Protein AF-A0A3D3JU51-F1 (afdb_monomer)

pLDDT: mean 80.19, std 21.49, range [22.19, 98.62]

Mean predicted aligned error: 13.65 Å

Solvent-accessible surface area (backbone atoms only — not comparable to full-atom values): 18932 Å² total; per-residue (Å²): 142,84,86,83,85,82,82,79,80,80,77,78,75,76,79,83,73,65,84,61,93,45,52,54,35,27,38,76,50,39,88,74,39,54,56,43,39,69,31,62,41,72,70,72,49,48,28,40,38,36,83,33,41,45,39,85,27,66,83,31,18,20,38,38,26,82,41,80,74,20,30,39,35,34,62,66,54,79,79,75,67,47,60,26,24,23,40,36,35,35,36,25,31,70,47,48,53,16,19,47,38,22,28,56,58,56,91,39,36,40,28,28,39,34,29,34,28,83,81,33,27,29,46,37,37,36,35,22,34,59,88,67,80,49,72,38,56,35,58,44,74,87,40,94,42,59,79,35,69,42,39,39,36,44,31,26,65,65,50,39,42,36,37,26,51,68,38,34,86,62,38,60,31,63,46,90,70,74,56,61,100,88,50,55,50,44,48,84,56,100,46,41,41,26,33,23,24,40,58,52,63,89,44,80,38,24,18,22,32,37,41,32,46,46,38,31,27,49,41,46,69,50,67,66,56,45,31,47,56,48,70,71,54,51,56,36,55,42,69,93,57,46,82,60,78,69,55,91,87,70,61,75,67,66,81,63,72,64,69,53,104,52,84,84,82,66,55,57,58,94,51,36,54,51,30,34,38,29,31,28,80,83,52,50,71,67,41,53,50,53,45,51,49,54,30,50,52,44,20,73,74,50,68,18,67,39,52,77,40,39,55,90,70,56,74,92,76,51,72,43,71,36,69,83,22,67,69,38,51,75,71,71,46,80,61,88,80,64,76,78,91,72,92,125

Foldseek 3Di:
DDDDDDDDDPPDPDDDQDDPVFWQFKFFDAQPPAQWTATSHPNRQIKGWDPWHWDQAFQGTWTFWAWPITWIWGAFDPLVLFLKKKKKWKFAFAAAQWWFKFACDDQQDTCKTWGGHNVNQKIKIWHAFQVRPDTFIDMAGRHNRHRAIWMWMWIDALFKTFIDILLHTRIMTTLLDRDDPPTRRRDDDNTIMMGQWDRHNHGITGTGGTIGMIIMTSHGDFSVVSNVDSVVPDSNHHPVRNCPPPPPPPCPDDPPPPPPVPDDDDQDDPLEGQEAEEEEPPHDPVLVVVSVVVQVNCCSVRVYRHHYYYPVPDDPGHYHYGPDHVVCVVVVHDCPPVDDPDDD

Structure (mmCIF, N/CA/C/O backbone):
data_AF-A0A3D3JU51-F1
#
_entry.id   AF-A0A3D3JU51-F1
#
loop_
_atom_site.group_PDB
_atom_site.id
_atom_site.type_symbol
_atom_site.label_atom_id
_atom_site.label_alt_id
_atom_site.label_comp_id
_atom_site.label_asym_id
_atom_site.label_entity_id
_atom_site.label_seq_id
_atom_site.pdbx_PDB_ins_code
_atom_site.Cartn_x
_atom_site.Cartn_y
_atom_site.Cartn_z
_atom_site.occupancy
_atom_site.B_iso_or_equiv
_atom_site.auth_seq_id
_atom_site.auth_comp_id
_atom_site.auth_asym_id
_atom_site.auth_atom_id
_atom_site.pdbx_PDB_model_num
ATOM 1 N N . MET A 1 1 ? -42.837 -30.074 -23.097 1.00 38.53 1 MET A N 1
ATOM 2 C CA . MET A 1 1 ? -41.535 -29.965 -23.787 1.00 38.53 1 MET A CA 1
ATOM 3 C C . MET A 1 1 ? -41.576 -28.758 -24.704 1.00 38.53 1 MET A C 1
ATOM 5 O O . MET A 1 1 ? -42.309 -28.796 -25.678 1.00 38.53 1 MET A O 1
ATOM 9 N N . ALA A 1 2 ? -40.838 -27.708 -24.356 1.00 24.75 2 ALA A N 1
ATOM 10 C CA . ALA A 1 2 ? -40.279 -26.709 -25.267 1.00 24.75 2 ALA A CA 1
ATOM 11 C C . ALA A 1 2 ? -39.331 -25.855 -24.414 1.00 24.75 2 ALA A C 1
ATOM 13 O O . ALA A 1 2 ? -39.768 -25.095 -23.556 1.00 24.75 2 ALA A O 1
ATOM 14 N N . VAL A 1 3 ? -38.032 -26.100 -24.571 1.00 22.19 3 VAL A N 1
ATOM 15 C CA . VAL A 1 3 ? -36.945 -25.348 -23.942 1.00 22.19 3 VAL A CA 1
ATOM 16 C C . VAL A 1 3 ? -36.595 -24.214 -24.899 1.00 22.19 3 VAL A C 1
ATOM 18 O O . VAL A 1 3 ? -36.287 -24.486 -26.056 1.00 22.19 3 VAL A O 1
ATOM 21 N N . ALA A 1 4 ? -36.636 -22.966 -24.434 1.00 22.22 4 ALA A N 1
ATOM 22 C CA . ALA A 1 4 ? -36.100 -21.824 -25.167 1.00 22.22 4 ALA A CA 1
ATOM 23 C C . ALA A 1 4 ? -34.861 -21.312 -24.425 1.00 22.22 4 ALA A C 1
ATOM 25 O O . ALA A 1 4 ? -34.948 -20.758 -23.331 1.00 22.22 4 ALA A O 1
ATOM 26 N N . MET A 1 5 ? -33.702 -21.580 -25.022 1.00 22.66 5 MET A N 1
ATOM 27 C CA . MET A 1 5 ? -32.385 -21.143 -24.578 1.00 22.66 5 MET A CA 1
ATOM 28 C C . MET A 1 5 ? -32.152 -19.738 -25.150 1.00 22.66 5 MET A C 1
ATOM 30 O O . MET A 1 5 ? -32.052 -19.585 -26.365 1.00 22.66 5 MET A O 1
ATOM 34 N N . ILE A 1 6 ? -32.095 -18.710 -24.301 1.00 25.06 6 ILE A N 1
ATOM 35 C CA . ILE A 1 6 ? -31.679 -17.363 -24.714 1.00 25.06 6 ILE A CA 1
ATOM 36 C C . ILE A 1 6 ? -30.219 -17.208 -24.301 1.00 25.06 6 ILE A C 1
ATOM 38 O O . ILE A 1 6 ? -29.901 -17.056 -23.122 1.00 25.06 6 ILE A O 1
ATOM 42 N N . GLY A 1 7 ? -29.329 -17.327 -25.287 1.00 22.73 7 GLY A N 1
ATOM 43 C CA . GLY A 1 7 ? -27.905 -17.069 -25.132 1.00 22.73 7 GLY A CA 1
ATOM 44 C C . GLY A 1 7 ? -27.667 -15.579 -24.919 1.00 22.73 7 GLY A C 1
ATOM 45 O O . GLY A 1 7 ? -27.929 -14.770 -25.807 1.00 22.73 7 GLY A O 1
ATOM 46 N N . LEU A 1 8 ? -27.172 -15.220 -23.737 1.00 23.95 8 LEU A N 1
ATOM 47 C CA . LEU A 1 8 ? -26.685 -13.878 -23.458 1.00 23.95 8 LEU A CA 1
ATOM 48 C C . LEU A 1 8 ? -25.265 -13.769 -24.035 1.00 23.95 8 LEU A C 1
ATOM 50 O O . LEU A 1 8 ? -24.312 -14.280 -23.447 1.00 23.95 8 LEU A O 1
ATOM 54 N N . LEU A 1 9 ? -25.126 -13.136 -25.205 1.00 25.20 9 LEU A N 1
ATOM 55 C CA . LEU A 1 9 ? -23.830 -12.636 -25.662 1.00 25.20 9 LEU A CA 1
ATOM 56 C C . LEU A 1 9 ? -23.356 -11.589 -24.645 1.00 25.20 9 LEU A C 1
ATOM 58 O O . LEU A 1 9 ? -23.914 -10.496 -24.577 1.00 25.20 9 LEU A O 1
ATOM 62 N N . MET A 1 10 ? -22.330 -11.912 -23.858 1.00 26.59 10 MET A N 1
ATOM 63 C CA . MET A 1 10 ? -21.604 -10.902 -23.094 1.00 26.59 10 MET A CA 1
ATOM 64 C C . MET A 1 10 ? -20.702 -10.137 -24.060 1.00 26.59 10 MET A C 1
ATOM 66 O O . MET A 1 10 ? -19.614 -10.584 -24.415 1.00 26.59 10 MET A O 1
ATOM 70 N N . TYR A 1 11 ? -21.184 -8.985 -24.512 1.00 24.67 11 TYR A N 1
ATOM 71 C CA . TYR A 1 11 ? -20.320 -7.936 -25.027 1.00 24.67 11 TYR A CA 1
ATOM 72 C C . TYR A 1 11 ? -19.488 -7.444 -23.839 1.00 24.67 11 TYR A C 1
ATOM 74 O O . TYR A 1 11 ? -20.052 -6.921 -22.881 1.00 24.67 11 TYR A O 1
ATOM 82 N N . ALA A 1 12 ? -18.176 -7.684 -23.849 1.00 25.80 12 ALA A N 1
ATOM 83 C CA . ALA A 1 12 ? -17.276 -7.055 -22.893 1.00 25.80 12 ALA A CA 1
ATOM 84 C C . ALA A 1 12 ? -17.219 -5.561 -23.245 1.00 25.80 12 ALA A C 1
ATOM 86 O O . ALA A 1 12 ? -16.715 -5.232 -24.324 1.00 25.80 12 ALA A O 1
ATOM 87 N N . PRO A 1 13 ? -17.743 -4.644 -22.413 1.00 27.34 13 PRO A N 1
ATOM 88 C CA . PRO A 1 13 ? -17.420 -3.248 -22.614 1.00 27.34 13 PRO A CA 1
ATOM 89 C C . PRO A 1 13 ? -15.920 -3.085 -22.353 1.00 27.34 13 PRO A C 1
ATOM 91 O O . PRO A 1 13 ? -15.375 -3.634 -21.393 1.00 27.34 13 PRO A O 1
ATOM 94 N N . ALA A 1 14 ? -15.253 -2.346 -23.236 1.00 28.14 14 ALA A N 1
ATOM 95 C CA . ALA A 1 14 ? -13.945 -1.787 -22.942 1.00 28.14 14 ALA A CA 1
ATOM 96 C C . ALA A 1 14 ? -14.005 -1.080 -21.578 1.00 28.14 14 ALA A C 1
ATOM 98 O O . ALA A 1 14 ? -15.001 -0.418 -21.275 1.00 28.14 14 ALA A O 1
ATOM 99 N N . MET A 1 15 ? -12.960 -1.256 -20.761 1.00 31.05 15 MET A N 1
ATOM 100 C CA . MET A 1 15 ? -12.800 -0.538 -19.497 1.00 31.05 15 MET A CA 1
ATOM 101 C C . MET A 1 15 ? -13.076 0.955 -19.726 1.00 31.05 15 MET A C 1
ATOM 103 O O . MET A 1 15 ? -12.414 1.548 -20.583 1.00 31.05 15 MET A O 1
ATOM 107 N N . PRO A 1 16 ? -14.014 1.582 -18.999 1.00 30.33 16 PRO A N 1
ATOM 108 C CA . PRO A 1 16 ? -14.030 3.030 -18.945 1.00 30.33 16 PRO A CA 1
ATOM 109 C C . PRO A 1 16 ? -12.739 3.477 -18.250 1.00 30.33 16 PRO A C 1
ATOM 111 O O . PRO A 1 16 ? -12.493 3.147 -17.090 1.00 30.33 16 PRO A O 1
ATOM 114 N N . ALA A 1 17 ? -11.888 4.171 -19.002 1.00 35.59 17 ALA A N 1
ATOM 115 C CA . ALA A 1 17 ? -10.831 4.992 -18.441 1.00 35.59 17 ALA A CA 1
ATOM 116 C C . ALA A 1 17 ? -11.476 6.153 -17.665 1.00 35.59 17 ALA A C 1
ATOM 118 O O . ALA A 1 17 ? -12.396 6.773 -18.192 1.00 35.59 17 ALA A O 1
ATOM 119 N N . ALA A 1 18 ? -10.960 6.406 -16.457 1.00 43.72 18 ALA A N 1
ATOM 120 C CA . ALA A 1 18 ? -11.160 7.583 -15.605 1.00 43.72 18 ALA A CA 1
ATOM 121 C C . ALA A 1 18 ? -12.611 7.969 -15.234 1.00 43.72 18 ALA A C 1
ATOM 123 O O . ALA A 1 18 ? -13.342 8.523 -16.046 1.00 43.72 18 ALA A O 1
ATOM 124 N N . ASP A 1 19 ? -12.987 7.716 -13.972 1.00 42.09 19 ASP A N 1
ATOM 125 C CA . ASP A 1 19 ? -13.701 8.688 -13.114 1.00 42.09 19 ASP A CA 1
ATOM 126 C C . ASP A 1 19 ? -13.846 8.149 -11.672 1.00 42.09 19 ASP A C 1
ATOM 128 O O . ASP A 1 19 ? -14.915 8.180 -11.062 1.00 42.09 19 ASP A O 1
ATOM 132 N N . ASP A 1 20 ? -12.759 7.634 -11.087 1.00 59.22 20 ASP A N 1
ATOM 133 C CA . ASP A 1 20 ? -12.670 7.658 -9.626 1.00 59.22 20 ASP A CA 1
ATOM 134 C C . ASP A 1 20 ? -12.045 9.006 -9.269 1.00 59.22 20 ASP A C 1
ATOM 136 O O . ASP A 1 20 ? -10.840 9.193 -9.421 1.00 59.22 20 ASP A O 1
ATOM 140 N N . ALA A 1 21 ? -12.872 9.974 -8.861 1.00 62.94 21 ALA A N 1
ATOM 141 C CA . ALA A 1 21 ? -12.455 11.354 -8.579 1.00 62.94 21 ALA A CA 1
ATOM 142 C C . ALA A 1 21 ? -11.324 11.460 -7.530 1.00 62.94 21 ALA A C 1
ATOM 144 O O . ALA A 1 21 ? -10.761 12.536 -7.325 1.00 62.94 21 ALA A O 1
ATOM 145 N N . ASN A 1 22 ? -10.993 10.350 -6.864 1.00 84.31 22 ASN A N 1
ATOM 146 C CA . ASN A 1 22 ? -9.937 10.245 -5.873 1.00 84.31 22 ASN A CA 1
ATOM 147 C C . ASN A 1 22 ? -8.646 9.590 -6.390 1.00 84.31 22 ASN A C 1
ATOM 149 O O . ASN A 1 22 ? -7.650 9.614 -5.664 1.00 84.31 22 ASN A O 1
ATOM 153 N N . GLU A 1 23 ? -8.618 8.992 -7.584 1.00 92.00 23 GLU A N 1
ATOM 154 C CA . GLU A 1 23 ? -7.410 8.359 -8.126 1.00 92.00 23 GLU A CA 1
ATOM 155 C C . GLU A 1 23 ? -6.374 9.437 -8.482 1.00 92.00 23 GLU A C 1
ATOM 157 O O . GLU A 1 23 ? -6.642 10.354 -9.250 1.00 92.00 23 GLU A O 1
ATOM 162 N N . MET A 1 24 ? -5.191 9.351 -7.875 1.00 94.81 24 MET A N 1
ATOM 163 C CA . MET A 1 24 ? -4.076 10.283 -8.063 1.00 94.81 24 MET A CA 1
ATOM 164 C C . MET A 1 24 ? -3.158 9.846 -9.199 1.00 94.81 24 MET A C 1
ATOM 166 O O . MET A 1 24 ? -2.674 10.691 -9.941 1.00 94.81 24 MET A O 1
ATOM 170 N N . PHE A 1 25 ? -2.871 8.546 -9.288 1.00 96.44 25 PHE A N 1
ATOM 171 C CA . PHE A 1 25 ? -2.077 7.958 -10.361 1.00 96.44 25 PHE A CA 1
ATOM 172 C C . PHE A 1 25 ? -2.477 6.506 -10.586 1.00 96.44 25 PHE A C 1
ATOM 174 O O . PHE A 1 25 ? -2.833 5.792 -9.641 1.00 96.44 25 PHE A O 1
ATOM 181 N N . ARG A 1 26 ? -2.333 6.057 -11.832 1.00 96.94 26 ARG A N 1
ATOM 182 C CA . ARG A 1 26 ? -2.500 4.658 -12.224 1.00 96.94 26 ARG A CA 1
ATOM 183 C C . ARG A 1 26 ? -1.460 4.276 -13.266 1.00 96.94 26 ARG A C 1
ATOM 185 O O . ARG A 1 26 ? -1.372 4.911 -14.312 1.00 96.94 26 ARG A O 1
ATOM 192 N N . TYR A 1 27 ? -0.726 3.198 -13.007 1.00 97.75 27 TYR A N 1
ATOM 193 C CA . TYR A 1 27 ? 0.241 2.635 -13.945 1.00 97.75 27 TYR A CA 1
ATOM 194 C C . TYR A 1 27 ? -0.070 1.172 -14.235 1.00 97.75 27 TYR A C 1
ATOM 196 O O . TYR A 1 27 ? 0.120 0.299 -13.382 1.00 97.75 27 TYR A O 1
ATOM 204 N N . SER A 1 28 ? -0.485 0.910 -15.470 1.00 94.50 28 SER A N 1
ATOM 205 C CA . SER A 1 28 ? -0.581 -0.430 -16.044 1.00 94.50 28 SER A CA 1
ATOM 206 C C . SER A 1 28 ? 0.609 -0.667 -16.970 1.00 94.50 28 SER A C 1
ATOM 208 O O . SER A 1 28 ? 1.056 0.239 -17.671 1.00 94.50 28 SER A O 1
ATOM 210 N N . PHE A 1 29 ? 1.149 -1.885 -16.989 1.00 96.50 29 PHE A N 1
ATOM 211 C CA . PHE A 1 29 ? 2.361 -2.178 -17.757 1.00 96.50 29 PHE A CA 1
ATOM 212 C C . PHE A 1 29 ? 2.051 -2.903 -19.064 1.00 96.50 29 PHE A C 1
ATOM 214 O O . PHE A 1 29 ? 1.149 -3.738 -19.152 1.00 96.50 29 PHE A O 1
ATOM 221 N N . ASN A 1 30 ? 2.855 -2.613 -20.081 1.00 95.00 30 ASN A N 1
ATOM 222 C CA . ASN A 1 30 ? 2.859 -3.277 -21.375 1.00 95.00 30 ASN A CA 1
ATOM 223 C C . ASN A 1 30 ? 4.308 -3.476 -21.859 1.00 95.00 30 ASN A C 1
ATOM 225 O O . ASN A 1 30 ? 5.266 -3.110 -21.180 1.00 95.00 30 ASN A O 1
ATOM 229 N N . LYS A 1 31 ? 4.486 -4.067 -23.045 1.00 94.75 31 LYS A N 1
ATOM 230 C CA . LYS A 1 31 ? 5.816 -4.354 -23.614 1.00 94.75 31 LYS A CA 1
ATOM 231 C C . LYS A 1 31 ? 6.718 -3.115 -23.743 1.00 94.75 31 LYS A C 1
ATOM 233 O O . LYS A 1 31 ? 7.935 -3.258 -23.709 1.00 94.75 31 LYS A O 1
ATOM 238 N N . SER A 1 32 ? 6.132 -1.936 -23.925 1.00 93.00 32 SER A N 1
ATOM 239 C CA . SER A 1 32 ? 6.835 -0.669 -24.139 1.00 93.00 32 SER A CA 1
ATOM 240 C C . SER A 1 32 ? 7.006 0.149 -22.858 1.00 93.00 32 SER A C 1
ATOM 242 O O . SER A 1 32 ? 7.457 1.286 -22.939 1.00 93.00 32 SER A O 1
ATOM 244 N N . SER A 1 33 ? 6.648 -0.390 -21.688 1.00 92.50 33 SER A N 1
ATOM 245 C CA . SER A 1 33 ? 6.851 0.258 -20.387 1.00 92.50 33 SER A CA 1
ATOM 246 C C . SER A 1 33 ? 8.329 0.237 -19.987 1.00 92.50 33 SER A C 1
ATOM 248 O O . SER A 1 33 ? 8.725 -0.490 -19.081 1.00 92.50 33 SER A O 1
ATOM 250 N N . VAL A 1 34 ? 9.145 1.005 -20.702 1.00 91.56 34 VAL A N 1
ATOM 251 C CA . VAL A 1 34 ? 10.583 1.180 -20.483 1.00 91.56 34 VAL A CA 1
ATOM 252 C C . VAL A 1 34 ? 10.872 2.665 -20.301 1.00 91.56 34 VAL A C 1
ATOM 254 O O . VAL A 1 34 ? 10.339 3.480 -21.049 1.00 91.56 34 VAL A O 1
ATOM 257 N N . GLU A 1 35 ? 11.705 3.007 -19.313 1.00 93.69 35 GLU A N 1
ATOM 258 C CA . GLU A 1 35 ? 12.135 4.373 -18.942 1.00 93.69 35 GLU A CA 1
ATOM 259 C C . GLU A 1 35 ? 11.033 5.329 -18.463 1.00 93.69 35 GLU A C 1
ATOM 261 O O . GLU A 1 35 ? 11.226 6.045 -17.486 1.00 93.69 35 GLU A O 1
ATOM 266 N N . THR A 1 36 ? 9.869 5.339 -19.108 1.00 95.50 36 THR A N 1
ATOM 267 C CA . THR A 1 36 ? 8.711 6.158 -18.752 1.00 95.50 36 THR A CA 1
ATOM 268 C C . THR A 1 36 ? 7.430 5.336 -18.833 1.00 95.50 36 THR A C 1
ATOM 270 O O . THR A 1 36 ? 7.326 4.371 -19.596 1.00 95.50 36 THR A O 1
ATOM 273 N N . ILE A 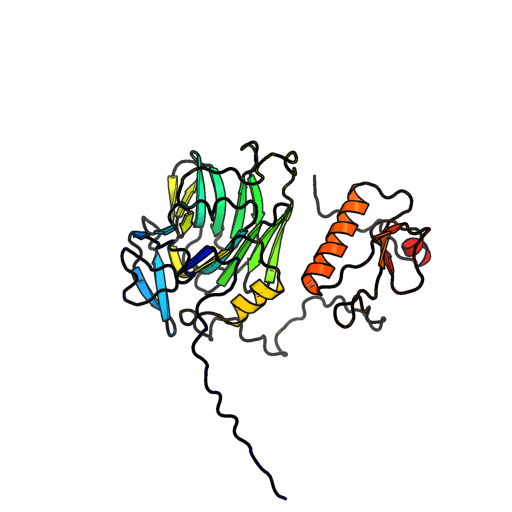1 37 ? 6.439 5.711 -18.029 1.00 96.38 37 ILE A N 1
ATOM 274 C CA . ILE A 1 37 ? 5.110 5.109 -18.047 1.00 96.38 37 ILE A CA 1
ATOM 275 C C . ILE A 1 37 ? 4.040 6.192 -17.963 1.00 96.38 37 ILE A C 1
ATOM 277 O O . ILE A 1 37 ? 4.135 7.118 -17.157 1.00 96.38 37 ILE A O 1
ATOM 281 N N . ALA A 1 38 ? 3.036 6.090 -18.830 1.00 95.75 38 ALA A N 1
ATOM 282 C CA . ALA A 1 38 ? 1.923 7.025 -18.841 1.00 95.75 38 ALA A CA 1
ATOM 283 C C . ALA A 1 38 ? 1.053 6.834 -17.594 1.00 95.75 38 ALA A C 1
ATOM 285 O O . ALA A 1 38 ? 0.772 5.702 -17.200 1.00 95.75 38 ALA A O 1
ATOM 286 N N . ASP A 1 39 ? 0.626 7.943 -17.000 1.00 95.75 39 ASP A N 1
ATOM 287 C CA . ASP A 1 39 ? -0.395 7.947 -15.959 1.00 95.75 39 ASP A CA 1
ATOM 288 C C . ASP A 1 39 ? -1.791 7.816 -16.580 1.00 95.75 39 ASP A C 1
ATOM 290 O O . ASP A 1 39 ? -2.269 8.708 -17.282 1.00 95.75 39 ASP A O 1
ATOM 294 N N . GLU A 1 40 ? -2.450 6.694 -16.307 1.00 95.12 40 GLU A N 1
ATOM 295 C CA . GLU A 1 40 ? -3.783 6.375 -16.822 1.00 95.12 40 GLU A CA 1
ATOM 296 C C . GLU A 1 40 ? -4.914 7.021 -16.004 1.00 95.12 40 GLU A C 1
ATOM 298 O O . GLU A 1 40 ? -6.071 6.937 -16.412 1.00 95.12 40 GLU A O 1
ATOM 303 N N . SER A 1 41 ? -4.605 7.685 -14.881 1.00 91.44 41 SER A N 1
ATOM 304 C CA . SER A 1 41 ? -5.608 8.411 -14.083 1.00 91.44 41 SER A CA 1
ATOM 305 C C . SER A 1 41 ? -6.036 9.739 -14.720 1.00 91.44 41 SER A C 1
ATOM 307 O O . SER A 1 41 ? -7.080 10.283 -14.378 1.00 91.44 41 SER A O 1
ATOM 309 N N . GLY A 1 42 ? -5.233 10.271 -15.650 1.00 88.06 42 GLY A N 1
ATOM 310 C CA . GLY A 1 42 ? -5.474 11.567 -16.290 1.00 88.06 42 GLY A CA 1
ATOM 311 C C . GLY A 1 42 ? -4.917 12.778 -15.530 1.00 88.06 42 GLY A C 1
ATOM 312 O O . GLY A 1 42 ? -5.073 13.903 -16.003 1.00 88.06 42 GLY A O 1
ATOM 313 N N . ASN A 1 43 ? -4.216 12.580 -14.407 1.00 89.44 43 ASN A N 1
ATOM 314 C CA . ASN A 1 43 ? -3.629 13.666 -13.608 1.00 89.44 43 ASN A CA 1
ATOM 315 C C . ASN A 1 43 ? -2.236 14.114 -14.080 1.00 89.44 43 ASN A C 1
ATOM 317 O O . ASN A 1 43 ? -1.646 15.030 -13.505 1.00 89.44 43 ASN A O 1
ATOM 321 N N . GLY A 1 44 ? -1.702 13.486 -15.130 1.00 92.19 44 GLY A N 1
ATOM 322 C CA . GLY A 1 44 ? -0.427 13.865 -15.737 1.00 92.19 44 GLY A CA 1
ATOM 323 C C . GLY A 1 44 ? 0.798 13.479 -14.907 1.00 92.19 44 GLY A C 1
ATOM 324 O O . GLY A 1 44 ? 1.880 14.021 -15.133 1.00 92.19 44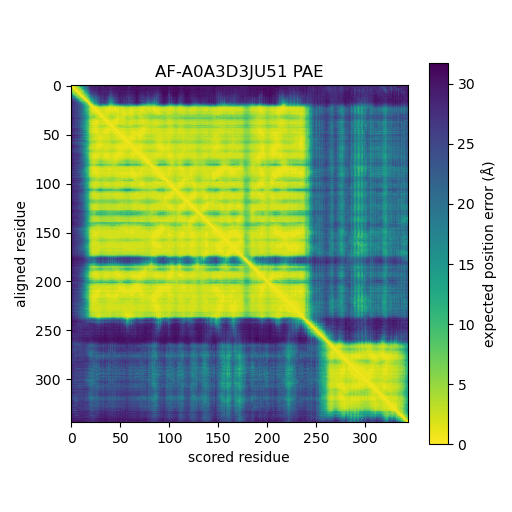 GLY A O 1
ATOM 325 N N . LEU A 1 45 ? 0.664 12.537 -13.969 1.00 95.31 45 LEU A N 1
ATOM 326 C CA . LEU A 1 45 ? 1.766 12.049 -13.139 1.00 95.31 45 LEU A CA 1
ATOM 327 C C . LEU A 1 45 ? 2.541 10.935 -13.840 1.00 95.31 45 LEU A C 1
ATOM 329 O O . LEU A 1 45 ? 2.688 9.850 -13.291 1.00 95.31 45 LEU A O 1
ATOM 333 N N . ASN A 1 46 ? 3.034 11.161 -15.058 1.00 97.19 46 ASN A N 1
ATOM 334 C CA . ASN A 1 46 ? 3.810 10.141 -15.773 1.00 97.19 46 ASN A CA 1
ATOM 335 C C . ASN A 1 46 ? 5.006 9.679 -14.926 1.00 97.19 46 ASN A C 1
ATOM 337 O O . ASN A 1 46 ? 5.755 10.502 -14.398 1.00 97.19 46 ASN A O 1
ATOM 341 N N . GLY A 1 47 ? 5.163 8.364 -14.785 1.00 97.69 47 GLY A N 1
ATOM 342 C CA . GLY A 1 47 ? 6.213 7.767 -13.969 1.00 97.69 47 GLY A CA 1
ATOM 343 C C . GLY A 1 47 ? 7.510 7.551 -14.747 1.00 97.69 47 GLY A C 1
ATOM 344 O O . GLY A 1 47 ? 7.489 7.407 -15.972 1.00 97.69 47 GLY A O 1
ATOM 345 N N . SER A 1 48 ? 8.626 7.462 -14.026 1.00 98.50 48 SER A N 1
ATOM 346 C CA . SER A 1 48 ? 9.951 7.137 -14.576 1.00 98.50 48 SER A CA 1
ATOM 347 C C . SER A 1 48 ? 10.405 5.765 -14.086 1.00 98.50 48 SER A C 1
ATOM 349 O O . SER A 1 48 ? 10.424 5.499 -12.887 1.00 98.50 48 SER A O 1
ATOM 351 N N . ILE A 1 49 ? 10.771 4.874 -15.001 1.00 98.62 49 ILE A N 1
ATOM 352 C CA . ILE A 1 49 ? 11.237 3.518 -14.702 1.00 98.62 49 ILE A CA 1
ATOM 353 C C . ILE A 1 49 ? 12.762 3.494 -14.778 1.00 98.62 49 ILE A C 1
ATOM 355 O O . ILE A 1 49 ? 13.351 3.867 -15.789 1.00 98.62 49 ILE A O 1
ATOM 359 N N . HIS A 1 50 ? 13.404 3.004 -13.725 1.00 98.38 50 HIS A N 1
ATOM 360 C CA . HIS A 1 50 ? 14.852 2.885 -13.633 1.00 98.38 50 HIS A CA 1
ATOM 361 C C . HIS A 1 50 ? 15.226 1.415 -13.488 1.00 98.38 50 HIS A C 1
ATOM 363 O O . HIS A 1 50 ? 14.835 0.791 -12.505 1.00 98.38 50 HIS A O 1
ATOM 369 N N . GLY A 1 51 ? 15.953 0.882 -14.474 1.00 97.06 51 GLY A N 1
ATOM 370 C CA . GLY A 1 51 ? 16.475 -0.490 -14.498 1.00 97.06 51 GLY A CA 1
ATOM 371 C C . GLY A 1 51 ? 15.417 -1.576 -14.747 1.00 97.06 51 GLY A C 1
ATOM 372 O O . GLY A 1 51 ? 15.589 -2.383 -15.667 1.00 97.06 51 GLY A O 1
ATOM 373 N N . ALA A 1 52 ? 14.278 -1.509 -14.048 1.00 97.69 52 ALA A N 1
ATOM 374 C CA . ALA A 1 52 ? 13.194 -2.482 -14.138 1.00 97.69 52 ALA A CA 1
ATOM 375 C C . ALA A 1 52 ? 12.684 -2.639 -15.578 1.00 97.69 52 ALA A C 1
ATOM 377 O O . ALA A 1 52 ? 12.505 -1.661 -16.308 1.00 97.69 52 ALA A O 1
ATOM 378 N N . GLN A 1 53 ? 12.411 -3.880 -15.980 1.00 97.44 53 GLN A N 1
ATOM 379 C CA . GLN A 1 53 ? 11.994 -4.205 -17.347 1.00 97.44 53 GLN A CA 1
ATOM 380 C C . GLN A 1 53 ? 10.597 -4.825 -17.382 1.00 97.44 53 GLN A C 1
ATOM 382 O O . GLN A 1 53 ? 10.264 -5.642 -16.515 1.00 97.44 53 GLN A O 1
ATOM 387 N N . PRO A 1 54 ? 9.773 -4.511 -18.396 1.00 97.75 54 PRO A N 1
ATOM 388 C CA . PRO A 1 54 ? 8.482 -5.150 -18.558 1.00 97.75 54 PRO A CA 1
ATOM 389 C C . PRO A 1 54 ? 8.664 -6.598 -19.014 1.00 97.75 54 PRO A C 1
ATOM 391 O O . PRO A 1 54 ? 9.281 -6.891 -20.039 1.00 97.75 54 PRO A O 1
ATOM 394 N N . VAL A 1 55 ? 8.060 -7.525 -18.279 1.00 97.62 55 VAL A N 1
ATOM 395 C CA . VAL A 1 55 ? 8.035 -8.951 -18.602 1.00 97.62 55 VAL A CA 1
ATOM 396 C C . VAL A 1 55 ? 6.604 -9.412 -18.813 1.00 97.62 55 VAL A C 1
ATOM 398 O O . VAL A 1 55 ? 5.684 -9.006 -18.099 1.00 97.62 55 VAL A O 1
ATOM 401 N N . LYS A 1 56 ? 6.404 -10.284 -19.804 1.00 96.31 56 LYS A N 1
ATOM 402 C CA . LYS A 1 56 ? 5.098 -10.905 -20.023 1.00 96.31 56 LYS A CA 1
ATOM 403 C C . LYS A 1 56 ? 4.762 -11.802 -18.827 1.00 96.31 56 LYS A C 1
ATOM 405 O O . LYS A 1 56 ? 5.571 -12.641 -18.436 1.00 96.31 56 LYS A O 1
ATOM 410 N N . SER A 1 57 ? 3.570 -11.640 -18.269 1.00 94.44 57 SER A N 1
ATOM 411 C CA . SER A 1 57 ? 3.068 -12.408 -17.128 1.00 94.44 57 SER A CA 1
ATOM 412 C C . SER A 1 57 ? 1.572 -12.611 -17.312 1.00 94.44 57 SER A C 1
ATOM 414 O O . SER A 1 57 ? 0.873 -11.646 -17.583 1.00 94.44 57 SER A O 1
ATOM 416 N N . GLY A 1 58 ? 1.067 -13.843 -17.203 1.00 91.69 58 GLY A N 1
ATOM 417 C CA . GLY A 1 58 ? -0.325 -14.125 -17.574 1.00 91.69 58 GLY A CA 1
ATOM 418 C C . GLY A 1 58 ? -0.643 -13.632 -18.990 1.00 91.69 58 GLY A C 1
ATOM 419 O O . GLY A 1 58 ? 0.129 -13.878 -19.923 1.00 91.69 58 GLY A O 1
ATOM 420 N N . ASP A 1 59 ? -1.736 -12.885 -19.112 1.00 93.25 59 ASP A N 1
ATOM 421 C CA . ASP A 1 59 ? -2.192 -12.271 -20.361 1.00 93.25 59 ASP A CA 1
ATOM 422 C C . ASP A 1 59 ? -1.747 -10.804 -20.504 1.00 93.25 59 ASP A C 1
ATOM 424 O O . ASP A 1 59 ? -2.058 -10.150 -21.497 1.00 93.25 59 ASP A O 1
ATOM 428 N N . GLY A 1 60 ? -0.989 -10.283 -19.532 1.00 94.56 60 GLY A N 1
ATOM 429 C CA . GLY A 1 60 ? -0.499 -8.906 -19.496 1.00 94.56 60 GLY A CA 1
ATOM 430 C C . GLY A 1 60 ? 1.011 -8.800 -19.278 1.00 94.56 60 GLY A C 1
ATOM 431 O O . GLY A 1 60 ? 1.789 -9.693 -19.629 1.00 94.56 60 GLY A O 1
ATOM 432 N N . TYR A 1 61 ? 1.427 -7.676 -18.693 1.00 96.81 61 TYR A N 1
ATOM 433 C CA . TYR A 1 61 ? 2.818 -7.399 -18.343 1.00 96.81 61 TYR A CA 1
ATOM 434 C C . TYR A 1 61 ? 2.944 -6.928 -16.894 1.00 96.81 61 TYR A C 1
ATOM 436 O O . TYR A 1 61 ? 2.055 -6.277 -16.347 1.00 96.81 61 TYR A O 1
ATOM 444 N N . ALA A 1 62 ? 4.076 -7.264 -16.289 1.00 98.06 62 ALA A N 1
ATOM 445 C CA . ALA A 1 62 ? 4.521 -6.778 -14.990 1.00 98.06 62 ALA A CA 1
ATOM 446 C C . ALA A 1 62 ? 5.914 -6.160 -15.148 1.00 98.06 62 ALA A C 1
ATOM 448 O O . ALA A 1 62 ? 6.638 -6.536 -16.070 1.00 98.06 62 ALA A O 1
ATOM 449 N N . LEU A 1 63 ? 6.316 -5.265 -14.251 1.00 98.50 63 LEU A N 1
ATOM 450 C CA . LEU A 1 63 ? 7.717 -4.861 -14.149 1.00 98.50 63 LEU A CA 1
ATOM 451 C C . LEU A 1 63 ? 8.481 -5.884 -13.308 1.00 98.50 63 LEU A C 1
ATOM 453 O O . LEU A 1 63 ? 8.017 -6.277 -12.235 1.00 98.50 63 LEU A O 1
ATOM 457 N N . ALA A 1 64 ? 9.631 -6.324 -13.812 1.00 98.56 64 ALA A N 1
ATOM 458 C CA . ALA A 1 64 ? 10.581 -7.159 -13.094 1.00 98.56 64 ALA A CA 1
ATOM 459 C C . ALA A 1 64 ? 11.649 -6.288 -12.432 1.00 98.56 64 ALA A C 1
ATOM 461 O O . ALA A 1 64 ? 12.218 -5.424 -13.093 1.00 98.56 64 ALA A O 1
ATOM 462 N N . PHE A 1 65 ? 11.896 -6.550 -11.149 1.00 98.62 65 PHE A N 1
ATOM 463 C CA . PHE A 1 65 ? 12.867 -5.850 -10.314 1.00 98.62 65 PHE A CA 1
ATOM 464 C C . PHE A 1 65 ? 13.921 -6.843 -9.820 1.00 98.62 65 PHE A C 1
ATOM 466 O O . PHE A 1 65 ? 13.574 -7.914 -9.301 1.00 98.62 65 PHE A O 1
ATOM 473 N N . ASP A 1 66 ? 15.190 -6.483 -9.959 1.00 97.69 66 ASP A N 1
ATOM 474 C CA . ASP A 1 66 ? 16.347 -7.326 -9.650 1.00 97.69 66 ASP A CA 1
ATOM 475 C C . ASP A 1 66 ? 16.781 -7.314 -8.171 1.00 97.69 66 ASP A C 1
ATOM 477 O O . ASP A 1 66 ? 17.394 -8.269 -7.692 1.00 97.69 66 ASP A O 1
ATOM 481 N N . GLY A 1 67 ? 16.396 -6.291 -7.408 1.00 96.69 67 GLY A N 1
ATOM 482 C CA . GLY A 1 67 ? 16.807 -6.105 -6.015 1.00 96.69 67 GLY A CA 1
ATOM 483 C C . GLY A 1 67 ? 18.103 -5.317 -5.809 1.00 96.69 67 GLY A C 1
ATOM 484 O O . GLY A 1 67 ? 18.587 -5.263 -4.673 1.00 96.69 67 GLY A O 1
ATOM 485 N N . GLU A 1 68 ? 18.651 -4.689 -6.848 1.00 95.88 68 GLU A N 1
ATOM 486 C CA . GLU A 1 68 ? 19.922 -3.961 -6.795 1.00 95.88 68 GLU A CA 1
ATOM 487 C C . GLU A 1 68 ? 19.773 -2.461 -7.034 1.00 95.88 68 GLU A C 1
ATOM 489 O O . GLU A 1 68 ? 20.289 -1.664 -6.243 1.00 95.88 68 GLU A O 1
ATOM 494 N N . ASN A 1 69 ? 19.102 -2.061 -8.113 1.00 96.62 69 ASN A N 1
ATOM 495 C CA . ASN A 1 69 ? 18.931 -0.649 -8.468 1.00 96.62 69 ASN A CA 1
ATOM 496 C C . ASN A 1 69 ? 17.607 -0.337 -9.185 1.00 96.62 69 ASN A C 1
ATOM 498 O O . ASN A 1 69 ? 17.400 0.813 -9.581 1.00 96.62 69 ASN A O 1
ATOM 502 N N . ASP A 1 70 ? 16.706 -1.315 -9.271 1.00 98.44 70 ASP A N 1
ATOM 503 C CA . ASP A 1 70 ? 15.435 -1.199 -9.974 1.00 98.44 70 ASP A CA 1
ATOM 504 C C . ASP A 1 70 ? 14.351 -0.477 -9.160 1.00 98.44 70 ASP A C 1
ATOM 506 O O . ASP A 1 70 ? 14.093 -0.809 -7.999 1.00 98.44 70 ASP A O 1
ATOM 510 N N . TYR A 1 71 ? 13.672 0.500 -9.768 1.00 98.56 71 TYR A N 1
ATOM 511 C CA . TYR A 1 71 ? 12.507 1.169 -9.177 1.00 98.56 71 TYR A CA 1
ATOM 512 C C . TYR A 1 71 ? 11.649 1.905 -10.217 1.00 98.56 71 TYR A C 1
ATOM 514 O O . TYR A 1 71 ? 12.115 2.283 -11.290 1.00 98.56 71 TYR A O 1
ATOM 522 N N . LEU A 1 72 ? 10.390 2.156 -9.862 1.00 98.62 72 LEU A N 1
ATOM 523 C CA . LEU A 1 72 ? 9.497 3.101 -10.533 1.00 98.62 72 LEU A CA 1
ATOM 524 C C . LEU A 1 72 ? 9.360 4.353 -9.658 1.00 98.62 72 LEU A C 1
ATOM 526 O O . LEU A 1 72 ? 9.133 4.268 -8.451 1.00 98.62 72 LEU A O 1
ATOM 530 N N . GLU A 1 73 ? 9.505 5.519 -10.266 1.00 98.38 73 GLU A N 1
ATOM 531 C CA . GLU A 1 73 ? 9.370 6.821 -9.631 1.00 98.38 73 GLU A CA 1
ATOM 532 C C . GLU A 1 73 ? 8.061 7.484 -10.057 1.00 98.38 73 GLU A C 1
ATOM 534 O O . GLU A 1 73 ? 7.805 7.664 -11.246 1.00 98.38 73 GLU A O 1
ATOM 539 N N . VAL A 1 74 ? 7.251 7.867 -9.074 1.00 98.00 74 VAL A N 1
ATOM 540 C CA . VAL A 1 74 ? 6.096 8.749 -9.256 1.00 98.00 74 VAL A CA 1
ATOM 541 C C . VAL A 1 74 ? 6.549 10.166 -8.915 1.00 98.00 74 VAL A C 1
ATOM 543 O O . VAL A 1 74 ? 7.022 10.382 -7.787 1.00 98.00 74 VAL A O 1
ATOM 546 N N . PRO A 1 75 ? 6.422 11.131 -9.841 1.00 96.81 75 PRO A N 1
ATOM 547 C CA . PRO A 1 75 ? 6.913 12.483 -9.622 1.00 96.81 75 PRO A CA 1
ATOM 548 C C . PRO A 1 75 ? 6.214 13.158 -8.438 1.00 96.81 75 PRO A C 1
ATOM 550 O O . PRO A 1 75 ? 5.068 12.857 -8.099 1.00 96.81 75 PRO A O 1
ATOM 553 N N . ASP A 1 76 ? 6.914 14.100 -7.802 1.00 94.44 76 ASP A N 1
ATOM 554 C CA . ASP A 1 76 ? 6.309 14.950 -6.779 1.00 94.44 76 ASP A CA 1
ATOM 555 C C . ASP A 1 76 ? 5.152 15.765 -7.370 1.00 94.44 76 ASP A C 1
ATOM 557 O O . ASP A 1 76 ? 5.267 16.323 -8.461 1.00 94.44 76 ASP A O 1
ATOM 561 N N . HIS A 1 77 ? 4.041 15.863 -6.639 1.00 90.62 77 HIS A N 1
ATOM 562 C CA . HIS A 1 77 ? 2.908 16.682 -7.049 1.00 90.62 77 HIS A CA 1
ATOM 563 C C . HIS A 1 77 ? 2.107 17.176 -5.837 1.00 90.62 77 HIS A C 1
ATOM 565 O O . HIS A 1 77 ? 1.964 16.434 -4.856 1.00 90.62 77 HIS A O 1
ATOM 571 N N . PRO A 1 78 ? 1.521 18.391 -5.885 1.00 87.00 78 PRO A N 1
ATOM 572 C CA . PRO A 1 78 ? 0.667 18.895 -4.814 1.00 87.00 78 PRO A CA 1
ATOM 573 C C . PRO A 1 78 ? -0.504 17.981 -4.448 1.00 87.00 78 PRO A C 1
ATOM 575 O O . PRO A 1 78 ? -0.818 17.845 -3.270 1.00 87.00 78 PRO A O 1
ATOM 578 N N . GLY A 1 79 ? -1.094 17.285 -5.423 1.00 83.81 79 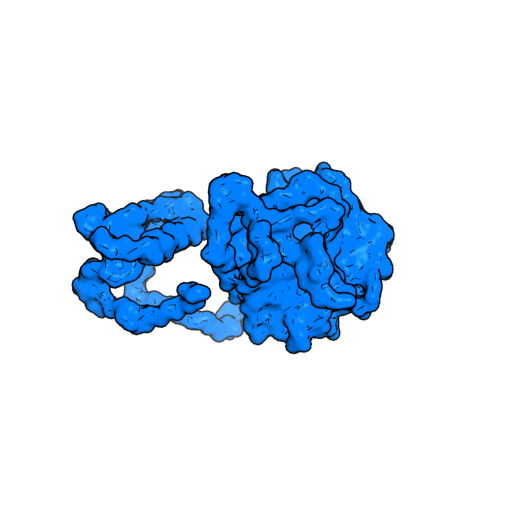GLY A N 1
ATOM 579 C CA . GLY A 1 79 ? -2.156 16.297 -5.185 1.00 83.81 79 GLY A CA 1
ATOM 580 C C . GLY A 1 79 ? -1.719 15.108 -4.315 1.00 83.81 79 GLY A C 1
ATOM 581 O O . GLY A 1 79 ? -2.543 14.518 -3.631 1.00 83.81 79 GLY A O 1
ATOM 582 N N . LEU A 1 80 ? -0.413 14.817 -4.241 1.00 87.31 80 LEU A N 1
ATOM 583 C CA . LEU A 1 80 ? 0.159 13.757 -3.399 1.00 87.31 80 LEU A CA 1
ATOM 584 C C . LEU A 1 80 ? 0.474 14.233 -1.969 1.00 87.31 80 LEU A C 1
ATOM 586 O O . LEU A 1 80 ? 1.126 13.514 -1.206 1.00 87.31 80 LEU A O 1
ATOM 590 N N . ARG A 1 81 ? 0.078 15.461 -1.601 1.00 86.81 81 ARG A N 1
ATOM 591 C CA . ARG A 1 81 ? 0.259 16.066 -0.264 1.00 86.81 81 ARG A CA 1
ATOM 592 C C . ARG A 1 81 ? -0.919 15.766 0.669 1.00 86.81 81 ARG A C 1
ATOM 594 O O . ARG A 1 81 ? -1.063 16.452 1.684 1.00 86.81 81 ARG A O 1
ATOM 601 N N . GLY A 1 82 ? -1.748 14.773 0.354 1.00 83.88 82 GLY A N 1
ATOM 602 C CA . GLY A 1 82 ? -2.884 14.362 1.177 1.00 83.88 82 GLY A CA 1
ATOM 603 C C . GLY A 1 82 ? -2.494 13.975 2.607 1.00 83.88 82 GLY A C 1
ATOM 604 O O . GLY A 1 82 ? -1.342 13.658 2.906 1.00 83.88 82 GLY A O 1
ATOM 605 N N . GLN A 1 83 ? -3.463 14.065 3.515 1.00 86.75 83 GLN A N 1
ATOM 606 C CA . GLN A 1 83 ? -3.376 13.531 4.887 1.00 86.75 83 GLN A CA 1
ATOM 607 C C . GLN A 1 83 ? -4.074 12.179 5.024 1.00 86.75 83 GLN A C 1
ATOM 609 O O . GLN A 1 83 ? -4.015 11.537 6.068 1.00 86.75 83 GLN A O 1
ATOM 614 N N . GLN A 1 84 ? -4.702 11.761 3.933 1.00 90.31 84 GLN A N 1
ATOM 615 C CA . GLN A 1 84 ? -5.282 10.457 3.725 1.00 90.31 84 GLN A CA 1
ATOM 616 C C . GLN A 1 84 ? -4.757 9.942 2.392 1.00 90.31 84 GLN A C 1
ATOM 618 O O . GLN A 1 84 ? -4.363 10.739 1.534 1.00 90.31 84 GLN A O 1
ATOM 623 N N . PHE A 1 85 ? -4.706 8.627 2.245 1.00 94.62 85 PHE A N 1
ATOM 624 C CA . PHE A 1 85 ? -4.336 8.000 0.989 1.00 94.62 85 PHE A CA 1
ATOM 625 C C . PHE A 1 85 ? -4.713 6.523 0.971 1.00 94.62 85 PHE A C 1
ATOM 627 O O . PHE A 1 85 ? -4.894 5.888 2.016 1.00 94.62 85 PHE A O 1
ATOM 634 N N . THR A 1 86 ? -4.695 5.969 -0.234 1.00 97.25 86 THR A N 1
ATOM 635 C CA . THR A 1 86 ? -4.568 4.535 -0.481 1.00 97.25 86 THR A CA 1
ATOM 636 C C . THR A 1 86 ? -3.479 4.305 -1.509 1.00 97.25 86 THR A C 1
ATOM 638 O O . THR A 1 86 ? -3.440 4.990 -2.525 1.00 97.25 86 THR A O 1
ATOM 641 N N . PHE A 1 87 ? -2.614 3.329 -1.268 1.00 98.31 87 PHE A N 1
ATOM 642 C CA . PHE A 1 87 ? -1.737 2.770 -2.288 1.00 98.31 87 PHE A CA 1
ATOM 643 C C . PHE A 1 87 ? -2.051 1.295 -2.446 1.00 98.31 87 PHE A C 1
ATOM 645 O O . PHE A 1 87 ? -2.063 0.571 -1.451 1.00 98.31 87 PHE A O 1
ATOM 652 N N . GLU A 1 88 ? -2.266 0.842 -3.673 1.00 97.94 88 GLU A N 1
ATOM 653 C CA . GLU A 1 88 ? -2.482 -0.571 -3.964 1.00 97.94 88 GLU A CA 1
ATOM 654 C C . GLU A 1 88 ? -1.641 -1.030 -5.150 1.00 97.94 88 GLU A C 1
ATOM 656 O O . GLU A 1 88 ? -1.310 -0.250 -6.049 1.00 97.94 88 GLU A O 1
ATOM 661 N N . LEU A 1 89 ? -1.248 -2.301 -5.100 1.00 98.44 89 LEU A N 1
ATOM 662 C CA . LEU A 1 89 ? -0.562 -2.971 -6.193 1.00 98.44 89 LEU A CA 1
ATOM 663 C C . LEU A 1 89 ? -0.700 -4.488 -6.119 1.00 98.44 89 LEU A C 1
ATOM 665 O O . LEU A 1 89 ? -0.934 -5.070 -5.054 1.00 98.44 89 LEU A O 1
ATOM 669 N N . TRP A 1 90 ? -0.465 -5.144 -7.251 1.00 98.12 90 TRP A N 1
ATOM 670 C CA . TRP A 1 90 ? -0.157 -6.567 -7.287 1.00 98.12 90 TRP A CA 1
ATOM 671 C C . TRP A 1 90 ? 1.352 -6.775 -7.209 1.00 98.12 90 TRP A C 1
ATOM 673 O O . TRP A 1 90 ? 2.126 -6.141 -7.924 1.00 98.12 90 TRP A O 1
ATOM 683 N N . MET A 1 91 ? 1.787 -7.720 -6.383 1.00 97.75 91 MET A N 1
ATOM 684 C CA . MET A 1 91 ? 3.198 -8.076 -6.232 1.00 97.75 91 MET A CA 1
ATOM 685 C C . MET A 1 91 ? 3.409 -9.58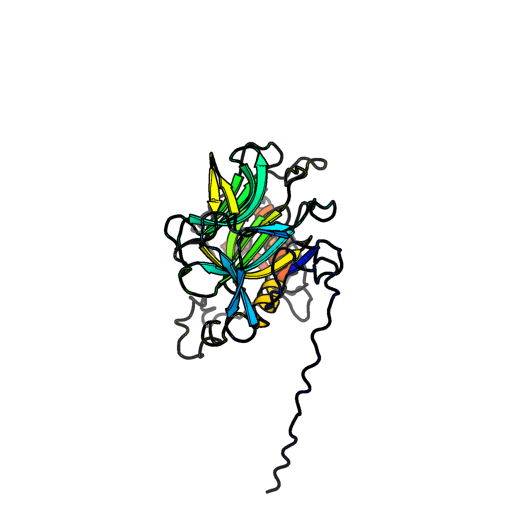3 -6.230 1.00 97.75 91 MET A C 1
ATOM 687 O O . MET A 1 91 ? 2.580 -10.342 -5.733 1.00 97.75 91 MET A O 1
ATOM 691 N N . LYS A 1 92 ? 4.563 -10.010 -6.733 1.00 97.38 92 LYS A N 1
ATOM 692 C CA . LYS A 1 92 ? 5.094 -11.365 -6.605 1.00 97.38 92 LYS A CA 1
ATOM 693 C C . LYS A 1 92 ? 6.560 -11.279 -6.171 1.00 97.38 92 LYS A C 1
ATOM 695 O O . LYS A 1 92 ? 7.440 -11.280 -7.035 1.00 97.38 92 LYS A O 1
ATOM 700 N N . PRO A 1 93 ? 6.837 -11.152 -4.863 1.00 97.12 93 PRO A N 1
ATOM 701 C CA . PRO A 1 93 ? 8.200 -11.072 -4.356 1.00 97.12 93 PRO A CA 1
ATOM 702 C C . PRO A 1 93 ? 8.890 -12.431 -4.485 1.00 97.12 93 PRO A C 1
ATOM 704 O O . PRO A 1 93 ? 8.279 -13.466 -4.225 1.00 97.12 93 PRO A O 1
ATOM 707 N N . THR A 1 94 ? 10.172 -12.434 -4.830 1.00 96.56 94 THR A N 1
ATOM 708 C CA . THR A 1 94 ? 11.021 -13.642 -4.831 1.00 96.56 94 THR A CA 1
ATOM 709 C C . THR A 1 94 ? 12.098 -13.584 -3.745 1.00 96.56 94 THR A C 1
ATOM 711 O O . THR A 1 94 ? 12.860 -14.530 -3.571 1.00 96.56 94 THR A O 1
ATOM 714 N N . ALA A 1 95 ? 12.156 -12.482 -2.987 1.00 95.00 95 ALA A N 1
ATOM 715 C CA . ALA A 1 95 ? 13.035 -12.316 -1.837 1.00 95.00 95 ALA A CA 1
ATOM 716 C C . ALA A 1 95 ? 12.341 -11.590 -0.674 1.00 95.00 95 ALA A C 1
ATOM 718 O O . ALA A 1 95 ? 11.460 -10.744 -0.858 1.00 95.00 95 ALA A O 1
ATOM 719 N N . ALA A 1 96 ? 12.791 -11.900 0.541 1.00 93.94 96 ALA A N 1
ATOM 720 C CA . ALA A 1 96 ? 12.475 -11.146 1.751 1.00 93.94 96 ALA A CA 1
ATOM 721 C C . ALA A 1 96 ? 13.216 -9.793 1.777 1.00 93.94 96 ALA A C 1
ATOM 723 O O . ALA A 1 96 ? 14.122 -9.565 0.979 1.00 93.94 96 ALA A O 1
ATOM 724 N N . LYS A 1 97 ? 12.897 -8.914 2.741 1.00 92.31 97 LYS A N 1
ATOM 725 C CA . LYS A 1 97 ? 13.522 -7.575 2.883 1.00 92.31 97 LYS A CA 1
ATOM 726 C C . LYS A 1 97 ? 13.351 -6.690 1.635 1.00 92.31 97 LYS A C 1
ATOM 728 O O . LYS A 1 97 ? 14.223 -5.875 1.336 1.00 92.31 97 LYS A O 1
ATOM 733 N N . SER A 1 98 ? 12.227 -6.853 0.944 1.00 92.75 98 SER A N 1
ATOM 734 C CA . SER A 1 98 ? 11.913 -6.200 -0.330 1.00 92.75 98 SER A CA 1
ATOM 735 C C . SER A 1 98 ? 11.020 -4.978 -0.111 1.00 92.75 98 SER A C 1
ATOM 737 O O . SER A 1 98 ? 9.946 -5.098 0.476 1.00 92.75 98 SER A O 1
ATOM 739 N N . HIS A 1 99 ? 11.436 -3.797 -0.569 1.00 94.56 99 HIS A N 1
ATOM 740 C CA . HIS A 1 99 ? 10.725 -2.536 -0.305 1.00 94.56 99 HIS A CA 1
ATOM 741 C C . HIS A 1 99 ? 9.762 -2.172 -1.432 1.00 94.56 99 HIS A C 1
ATOM 743 O O . HIS A 1 99 ? 10.174 -2.077 -2.578 1.00 94.56 99 HIS A O 1
ATOM 749 N N . LEU A 1 100 ? 8.485 -1.957 -1.110 1.00 96.50 100 LEU A N 1
ATOM 750 C CA . LEU A 1 100 ? 7.412 -1.890 -2.106 1.00 96.50 100 LEU A CA 1
ATOM 751 C C . LEU A 1 100 ? 7.063 -0.468 -2.502 1.00 96.50 100 LEU A C 1
ATOM 753 O O . LEU A 1 100 ? 7.097 -0.147 -3.679 1.00 96.50 100 LEU A O 1
ATOM 757 N N . ILE A 1 101 ? 6.722 0.373 -1.532 1.00 97.44 101 ILE A N 1
ATOM 758 C CA . ILE A 1 101 ? 6.390 1.773 -1.778 1.00 97.44 101 ILE A CA 1
ATOM 759 C C . ILE A 1 101 ? 6.896 2.620 -0.623 1.00 97.44 101 ILE A C 1
ATOM 761 O O . ILE A 1 101 ? 6.789 2.221 0.539 1.00 97.44 101 ILE A O 1
ATOM 765 N N . ALA A 1 102 ? 7.473 3.777 -0.921 1.00 96.44 102 ALA A N 1
ATOM 766 C CA . ALA A 1 102 ? 7.890 4.722 0.098 1.00 96.44 102 ALA A CA 1
ATOM 767 C C . ALA A 1 102 ? 7.983 6.142 -0.443 1.00 96.44 102 ALA A C 1
ATOM 769 O O . ALA A 1 102 ? 8.429 6.372 -1.567 1.00 96.44 102 ALA A O 1
ATOM 770 N N . ARG A 1 103 ? 7.689 7.108 0.423 1.00 95.38 103 ARG A N 1
ATOM 771 C CA . ARG A 1 103 ? 8.129 8.487 0.231 1.00 95.38 103 ARG A CA 1
ATOM 772 C C . ARG A 1 103 ? 9.154 8.832 1.289 1.00 95.38 103 ARG A C 1
ATOM 774 O O . ARG A 1 103 ? 8.839 8.894 2.476 1.00 95.38 103 ARG A O 1
ATOM 781 N N . LYS A 1 104 ? 10.387 9.073 0.859 1.00 92.88 104 LYS A N 1
ATOM 782 C CA . LYS A 1 104 ? 11.473 9.452 1.761 1.00 92.88 104 LYS A CA 1
ATOM 783 C C . LYS A 1 104 ? 11.168 10.806 2.405 1.00 92.88 104 LYS A C 1
ATOM 785 O O . LYS A 1 104 ? 10.879 11.764 1.696 1.00 92.88 104 LYS A O 1
ATOM 790 N N . PHE A 1 105 ? 11.326 10.895 3.723 1.00 90.56 105 PHE A N 1
ATOM 791 C CA . PHE A 1 105 ? 11.250 12.155 4.460 1.00 90.56 105 PHE A CA 1
ATOM 792 C C . PHE A 1 105 ? 12.656 12.710 4.716 1.00 90.56 105 PHE A C 1
ATOM 794 O O . PHE A 1 105 ? 13.035 13.764 4.212 1.00 90.56 105 PHE A O 1
ATOM 801 N N . SER A 1 106 ? 13.488 11.945 5.417 1.00 87.81 106 SER A N 1
ATOM 802 C CA . SER A 1 106 ? 14.864 12.311 5.761 1.00 87.81 106 SER A CA 1
ATOM 803 C C . SER A 1 106 ? 15.784 11.091 5.659 1.00 87.81 106 SER A C 1
ATOM 805 O O . SER A 1 106 ? 15.401 10.054 5.113 1.00 87.81 106 SER A O 1
ATOM 807 N N . ALA A 1 107 ? 17.042 11.210 6.090 1.00 82.50 107 ALA A N 1
ATOM 808 C CA . ALA A 1 107 ? 17.925 10.051 6.158 1.00 82.50 107 ALA A CA 1
ATOM 809 C C . ALA A 1 107 ? 17.347 9.022 7.144 1.00 82.50 107 ALA A C 1
ATOM 811 O O . ALA A 1 107 ? 17.128 9.319 8.315 1.00 82.50 107 ALA A O 1
ATOM 812 N N . GLY A 1 108 ? 17.067 7.823 6.639 1.00 81.12 108 GLY A N 1
ATOM 813 C CA . GLY A 1 108 ? 16.563 6.699 7.422 1.00 81.12 108 GLY A CA 1
ATOM 814 C C . GLY A 1 108 ? 15.089 6.761 7.826 1.00 81.12 108 GLY A C 1
ATOM 815 O O . GLY A 1 108 ? 14.643 5.821 8.475 1.00 81.12 108 GLY A O 1
ATOM 816 N N . ARG A 1 109 ? 14.334 7.800 7.434 1.00 87.31 109 ARG A N 1
ATOM 817 C CA . ARG A 1 109 ? 12.892 7.921 7.709 1.00 87.31 109 ARG A CA 1
ATOM 818 C C . ARG A 1 109 ? 12.091 8.228 6.453 1.00 87.31 109 ARG A C 1
ATOM 820 O O . ARG A 1 109 ? 12.516 9.008 5.596 1.00 87.31 109 ARG A O 1
ATOM 827 N N . SER A 1 110 ? 10.900 7.652 6.376 1.00 92.19 110 SER A N 1
ATOM 828 C CA . SER A 1 110 ? 9.941 7.877 5.293 1.00 92.19 110 SER A CA 1
ATOM 829 C C . SER A 1 110 ? 8.664 8.487 5.852 1.00 92.19 110 SER A C 1
ATOM 831 O O . SER A 1 110 ? 8.254 8.110 6.941 1.00 92.19 110 SER A O 1
ATOM 833 N N . SER A 1 111 ? 8.023 9.395 5.113 1.00 93.38 111 SER A N 1
ATOM 834 C CA . SER A 1 111 ? 6.684 9.897 5.458 1.00 93.38 111 SER A CA 1
ATOM 835 C C . SER A 1 111 ? 5.692 8.742 5.556 1.00 93.38 111 SER A C 1
ATOM 837 O O . SER A 1 111 ? 4.840 8.713 6.434 1.00 93.38 111 SER A O 1
ATOM 839 N N . TYR A 1 112 ? 5.850 7.770 4.663 1.00 94.81 112 TYR A N 1
ATOM 840 C CA . TYR A 1 112 ? 5.207 6.471 4.719 1.00 94.81 112 TYR A CA 1
ATOM 841 C C . TYR A 1 112 ? 6.052 5.451 3.966 1.00 94.81 112 TYR A C 1
ATOM 843 O O . TYR A 1 112 ? 6.812 5.799 3.053 1.00 94.81 112 TYR A O 1
ATOM 851 N N . MET A 1 113 ? 5.921 4.188 4.345 1.00 95.75 113 MET A N 1
ATOM 852 C CA . MET A 1 113 ? 6.645 3.078 3.736 1.00 95.75 113 MET A CA 1
ATOM 853 C C . MET A 1 113 ? 5.843 1.789 3.879 1.00 95.75 113 MET A C 1
ATOM 855 O O . MET A 1 113 ? 5.229 1.563 4.915 1.00 95.75 113 MET A O 1
ATOM 859 N N . MET A 1 114 ? 5.915 0.914 2.880 1.00 97.31 114 MET A N 1
ATOM 860 C CA . MET A 1 114 ? 5.463 -0.474 2.946 1.00 97.31 114 MET A CA 1
ATOM 861 C C . MET A 1 114 ? 6.556 -1.395 2.393 1.00 97.31 114 MET A C 1
ATOM 863 O O . MET A 1 114 ? 7.165 -1.100 1.361 1.00 97.31 114 MET A O 1
ATOM 867 N N . HIS A 1 115 ? 6.828 -2.508 3.074 1.00 95.69 115 HIS A N 1
ATOM 868 C CA . HIS A 1 115 ? 7.832 -3.483 2.645 1.00 95.69 115 HIS A CA 1
ATOM 869 C C . HIS A 1 115 ? 7.497 -4.909 3.092 1.00 95.69 115 HIS A C 1
ATOM 871 O O . HIS A 1 115 ? 6.790 -5.129 4.076 1.00 95.69 115 HIS A O 1
ATOM 877 N N . VAL A 1 116 ? 8.056 -5.882 2.374 1.00 96.50 116 VAL A N 1
ATOM 878 C CA . VAL A 1 116 ? 8.101 -7.288 2.777 1.00 96.50 116 VAL A CA 1
ATOM 879 C C . VAL A 1 116 ? 9.150 -7.458 3.861 1.00 96.50 116 VAL A C 1
ATOM 881 O O . VAL A 1 116 ? 10.326 -7.131 3.672 1.00 96.50 116 VAL A O 1
ATOM 884 N N . GLY A 1 117 ? 8.710 -8.022 4.975 1.00 92.81 117 GLY A N 1
ATOM 885 C CA . GLY A 1 117 ? 9.490 -8.316 6.156 1.00 92.81 117 GLY A CA 1
ATOM 886 C C . GLY A 1 117 ? 10.736 -9.156 5.911 1.00 92.81 117 GLY A C 1
ATOM 887 O O . GLY A 1 117 ? 10.944 -9.771 4.861 1.00 92.81 117 GLY A O 1
ATOM 888 N N . SER A 1 118 ? 11.590 -9.199 6.927 1.00 90.31 118 SER A N 1
ATOM 889 C CA . SER A 1 118 ? 12.880 -9.887 6.869 1.00 90.31 118 SER A CA 1
ATOM 890 C C . SER A 1 118 ? 12.799 -11.408 6.759 1.00 90.31 118 SER A C 1
ATOM 892 O O . SER A 1 118 ? 13.779 -12.027 6.347 1.00 90.31 118 SER A O 1
ATOM 894 N N . ASP A 1 119 ? 11.649 -11.976 7.099 1.00 88.69 119 ASP A N 1
ATOM 895 C CA . ASP A 1 119 ? 11.305 -13.396 7.038 1.00 88.69 119 ASP A CA 1
ATOM 896 C C . ASP A 1 119 ? 10.578 -13.785 5.735 1.00 88.69 119 ASP A C 1
ATOM 898 O O . ASP A 1 119 ? 10.313 -14.962 5.516 1.00 88.69 119 ASP A O 1
ATOM 902 N N . GLY A 1 120 ? 10.220 -12.812 4.886 1.00 89.81 120 GLY A N 1
ATOM 903 C CA . GLY A 1 120 ? 9.400 -13.047 3.696 1.00 89.81 120 GLY A CA 1
ATOM 904 C C . GLY A 1 120 ? 7.958 -13.471 4.001 1.00 89.81 120 GLY A C 1
ATOM 905 O O . GLY A 1 120 ? 7.268 -13.942 3.099 1.00 89.81 120 GLY A O 1
ATOM 906 N N . SER A 1 121 ? 7.504 -13.329 5.250 1.00 91.31 121 SER A N 1
ATOM 907 C CA . SER A 1 121 ? 6.224 -13.854 5.745 1.00 91.31 121 SER A CA 1
ATOM 908 C C . SER A 1 121 ? 5.303 -12.793 6.356 1.00 91.31 121 SER A C 1
ATOM 910 O O . SER A 1 121 ? 4.208 -13.092 6.835 1.00 91.31 121 SER A O 1
ATOM 912 N N . HIS A 1 122 ? 5.713 -11.528 6.322 1.00 94.12 122 HIS A N 1
ATOM 913 C CA . HIS A 1 122 ? 4.856 -10.407 6.678 1.00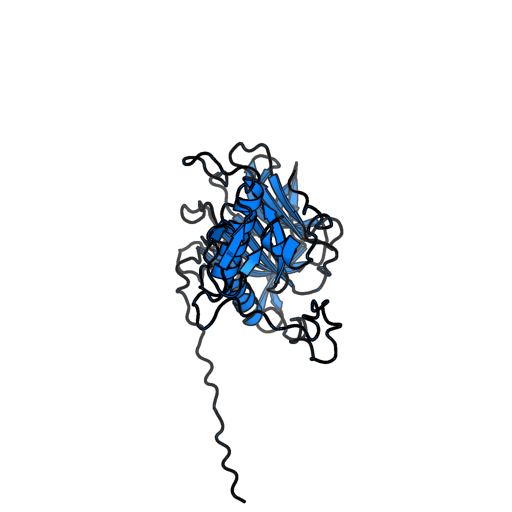 94.12 122 HIS A CA 1
ATOM 914 C C . HIS A 1 122 ? 5.080 -9.199 5.777 1.00 94.12 122 HIS A C 1
ATOM 916 O O . HIS A 1 122 ? 6.133 -9.046 5.160 1.00 94.12 122 HIS A O 1
ATOM 922 N N . ILE A 1 123 ? 4.082 -8.324 5.730 1.00 97.12 123 ILE A N 1
ATOM 923 C CA . ILE A 1 123 ? 4.197 -6.967 5.215 1.00 97.12 123 ILE A CA 1
ATOM 924 C C . ILE A 1 123 ? 4.101 -6.014 6.397 1.00 97.12 123 ILE A C 1
ATOM 926 O O . ILE A 1 123 ? 3.177 -6.111 7.207 1.00 97.12 123 ILE A O 1
ATOM 930 N N . TYR A 1 124 ? 5.073 -5.114 6.471 1.00 96.00 124 TYR A N 1
ATOM 931 C CA . TYR A 1 124 ? 5.099 -3.983 7.384 1.00 96.00 124 TYR A CA 1
ATOM 932 C C . TYR A 1 124 ? 4.714 -2.730 6.609 1.00 96.00 124 TYR A C 1
ATOM 934 O O . TYR A 1 124 ? 5.213 -2.517 5.499 1.00 96.00 124 TYR A O 1
ATOM 942 N N . CYS A 1 125 ? 3.901 -1.868 7.209 1.00 96.12 125 CYS A N 1
ATOM 943 C CA . CYS A 1 125 ? 3.796 -0.488 6.765 1.00 96.12 125 CYS A CA 1
ATOM 944 C C . CYS A 1 125 ? 3.861 0.486 7.933 1.00 96.12 125 CYS A C 1
ATOM 946 O O . CYS A 1 125 ? 3.536 0.142 9.072 1.00 96.12 125 CYS A O 1
ATOM 948 N N . CYS A 1 126 ? 4.282 1.707 7.629 1.00 93.62 126 CYS A N 1
ATOM 949 C CA . CYS A 1 126 ? 4.287 2.797 8.580 1.00 93.62 126 CYS A CA 1
ATOM 950 C C . CYS A 1 126 ? 3.955 4.142 7.942 1.00 93.62 126 CYS A C 1
ATOM 952 O O . CYS A 1 126 ? 4.080 4.328 6.728 1.00 93.62 126 CYS A O 1
ATOM 954 N N . VAL A 1 127 ? 3.562 5.071 8.806 1.00 93.19 127 VAL A N 1
ATOM 955 C CA . VAL A 1 127 ? 3.405 6.502 8.561 1.00 93.19 127 VAL A CA 1
ATOM 956 C C . VAL A 1 127 ? 4.183 7.235 9.653 1.00 93.19 127 VAL A C 1
ATOM 958 O O . VAL A 1 127 ? 4.063 6.890 10.827 1.00 93.19 127 VAL A O 1
ATOM 961 N N . LEU A 1 128 ? 5.001 8.216 9.282 1.00 90.69 128 LEU A N 1
ATOM 962 C CA . LEU A 1 128 ? 5.696 9.073 10.242 1.00 90.69 128 LEU A CA 1
ATOM 963 C C . LEU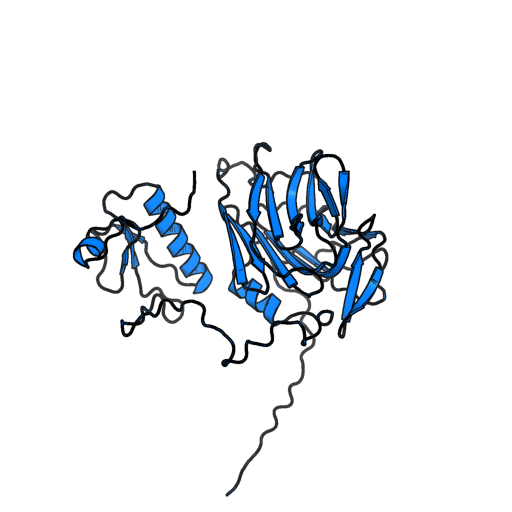 A 1 128 ? 4.729 10.125 10.788 1.00 90.69 128 LEU A C 1
ATOM 965 O O . LEU A 1 128 ? 3.937 10.680 10.030 1.00 90.69 128 LEU A O 1
ATOM 969 N N . ASP A 1 129 ? 4.810 10.390 12.083 1.00 85.00 129 ASP A N 1
ATOM 970 C CA . ASP A 1 129 ? 4.001 11.389 12.773 1.00 85.00 129 ASP A CA 1
ATOM 971 C C . ASP A 1 129 ? 4.404 12.848 12.437 1.00 85.00 129 ASP A C 1
ATOM 973 O O . ASP A 1 129 ? 5.471 13.102 11.857 1.00 85.00 129 ASP A O 1
ATOM 977 N N . PRO A 1 130 ? 3.557 13.839 12.788 1.00 79.69 130 PRO A N 1
ATOM 978 C CA . PRO A 1 130 ? 3.805 15.255 12.495 1.00 79.69 130 PRO A CA 1
ATOM 979 C C . PRO A 1 130 ? 5.105 15.798 13.100 1.00 79.69 130 PRO A C 1
ATOM 981 O O . PRO A 1 130 ? 5.814 16.586 12.461 1.00 79.69 130 PRO A O 1
ATOM 984 N N . ASP A 1 131 ? 5.419 15.378 14.333 1.00 79.62 131 ASP A N 1
ATOM 985 C CA . ASP A 1 131 ? 6.601 15.823 15.081 1.00 79.62 131 ASP A CA 1
ATOM 986 C C . ASP A 1 131 ? 7.896 15.116 14.630 1.00 79.62 131 ASP A C 1
ATOM 988 O O . ASP A 1 131 ? 9.001 15.532 14.995 1.00 79.62 131 ASP A O 1
ATOM 992 N N . ARG A 1 132 ? 7.763 14.127 13.730 1.00 84.62 132 ARG A N 1
ATOM 993 C CA . ARG A 1 132 ? 8.832 13.376 13.057 1.00 84.62 132 ARG A CA 1
ATOM 994 C C . ARG A 1 132 ? 9.603 12.461 14.007 1.00 84.62 132 ARG A C 1
ATOM 996 O O . ARG A 1 132 ? 10.713 12.023 13.670 1.00 84.62 132 ARG A O 1
ATOM 1003 N N . SER A 1 133 ? 9.057 12.181 15.186 1.00 80.94 133 SER A N 1
ATOM 1004 C CA . SER A 1 133 ? 9.687 11.364 16.215 1.00 80.94 133 SER A CA 1
ATOM 1005 C C . SER A 1 133 ? 9.287 9.894 16.107 1.00 80.94 133 SER A C 1
ATOM 1007 O O . SER A 1 133 ? 10.161 9.019 16.224 1.00 80.94 133 SER A O 1
ATOM 1009 N N . THR A 1 134 ? 8.026 9.609 15.777 1.00 85.12 134 THR A N 1
ATOM 1010 C CA . THR A 1 134 ? 7.421 8.277 15.877 1.00 85.12 134 THR A CA 1
ATOM 1011 C C . THR A 1 134 ? 6.894 7.794 14.533 1.00 85.12 134 THR A C 1
ATOM 1013 O O . THR A 1 134 ? 6.138 8.465 13.840 1.00 85.12 134 THR A O 1
ATOM 1016 N N . GLU A 1 135 ? 7.275 6.575 14.155 1.00 89.00 135 GLU A N 1
ATOM 1017 C CA . GLU A 1 135 ? 6.585 5.860 13.084 1.00 89.00 135 GLU A CA 1
ATOM 1018 C C . GLU A 1 135 ? 5.386 5.128 13.687 1.00 89.00 135 GLU A C 1
ATOM 1020 O O . GLU A 1 135 ? 5.546 4.298 14.582 1.00 89.00 135 GLU A 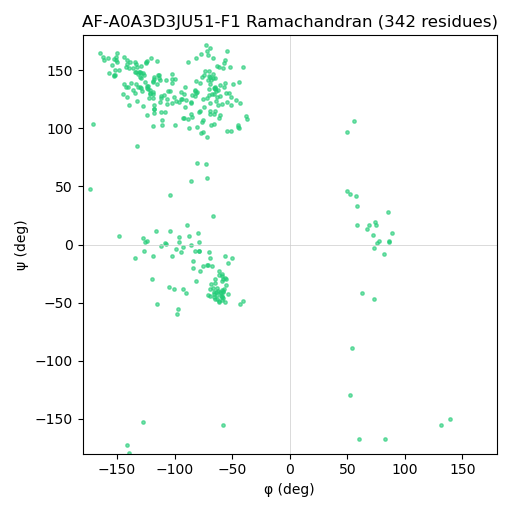O 1
ATOM 1025 N N . HIS A 1 136 ? 4.187 5.413 13.196 1.00 89.50 136 HIS A N 1
ATOM 1026 C CA . HIS A 1 136 ? 3.005 4.607 13.460 1.00 89.50 136 HIS A CA 1
ATOM 1027 C C . HIS A 1 136 ? 2.957 3.478 12.449 1.00 89.50 136 HIS A C 1
ATOM 1029 O O . HIS A 1 136 ? 2.970 3.721 11.243 1.00 89.50 136 HIS A O 1
ATOM 1035 N N . TRP A 1 137 ? 2.926 2.242 12.927 1.00 92.25 137 TRP A N 1
ATOM 1036 C CA . TRP A 1 137 ? 3.120 1.085 12.073 1.00 92.25 137 TRP A CA 1
ATOM 1037 C C . TRP A 1 137 ? 2.179 -0.053 12.414 1.00 92.25 137 TRP A C 1
ATOM 1039 O O . TRP A 1 137 ? 1.680 -0.182 13.531 1.00 92.25 137 TRP A O 1
ATOM 1049 N N . THR A 1 138 ? 1.969 -0.912 11.428 1.00 93.00 138 THR A N 1
ATOM 1050 C CA . THR A 1 138 ? 1.281 -2.182 11.603 1.00 93.00 138 THR A CA 1
ATOM 1051 C C . THR A 1 138 ? 1.963 -3.243 10.748 1.00 93.00 138 THR A C 1
ATOM 1053 O O . THR A 1 138 ? 2.649 -2.938 9.770 1.00 93.00 138 THR A O 1
ATOM 1056 N N . THR A 1 139 ? 1.825 -4.505 11.141 1.00 95.06 139 THR A N 1
ATOM 1057 C CA . THR A 1 139 ? 2.449 -5.620 10.431 1.00 95.06 139 THR A CA 1
ATOM 1058 C C . THR A 1 139 ? 1.529 -6.825 10.406 1.00 95.06 139 THR A C 1
ATOM 1060 O O . THR A 1 139 ? 0.908 -7.178 11.411 1.00 95.06 139 THR A O 1
ATOM 1063 N N . THR A 1 140 ? 1.426 -7.467 9.248 1.00 92.00 140 THR A N 1
ATOM 1064 C CA . THR A 1 140 ? 0.730 -8.753 9.145 1.00 92.00 140 THR A CA 1
ATOM 1065 C C . THR A 1 140 ? 1.533 -9.845 9.858 1.00 92.00 140 THR A C 1
ATOM 1067 O O . THR A 1 140 ? 2.708 -9.664 10.171 1.00 92.00 140 THR A O 1
ATOM 1070 N N . ARG A 1 141 ? 0.953 -11.029 10.055 1.00 84.69 141 ARG A N 1
ATOM 1071 C CA . ARG A 1 141 ? 1.695 -12.205 10.535 1.00 84.69 141 ARG A CA 1
ATOM 1072 C C . ARG A 1 141 ? 1.379 -13.420 9.674 1.00 84.69 141 ARG A C 1
ATOM 1074 O O . ARG A 1 141 ? 0.243 -13.556 9.217 1.00 84.69 141 ARG A O 1
ATOM 1081 N N . ASN A 1 142 ? 2.368 -14.300 9.506 1.00 85.69 142 ASN A N 1
ATOM 1082 C CA . ASN A 1 142 ? 2.231 -15.625 8.894 1.00 85.69 142 ASN A CA 1
ATOM 1083 C C . ASN A 1 142 ? 1.555 -15.611 7.507 1.00 85.69 142 ASN A C 1
ATOM 1085 O O . ASN A 1 142 ? 0.682 -16.431 7.225 1.00 85.69 142 ASN A O 1
ATOM 1089 N N . GLN A 1 143 ? 1.935 -14.664 6.650 1.00 85.31 143 GLN A N 1
ATOM 1090 C CA . GLN A 1 143 ? 1.443 -14.547 5.281 1.00 85.31 143 GLN A CA 1
ATOM 1091 C C . GLN A 1 143 ? 2.353 -15.317 4.315 1.00 85.31 143 GLN A C 1
ATOM 1093 O O . GLN A 1 143 ? 3.564 -15.100 4.311 1.00 85.31 143 GLN A O 1
ATOM 1098 N N . PRO A 1 144 ? 1.816 -16.186 3.445 1.00 85.25 144 PRO A N 1
ATOM 1099 C CA . PRO A 1 144 ? 2.604 -16.779 2.373 1.00 85.25 144 PRO A CA 1
ATOM 1100 C C . PRO A 1 144 ? 2.785 -15.743 1.255 1.00 85.25 144 PRO A C 1
ATOM 1102 O O . PRO A 1 144 ? 1.887 -15.573 0.435 1.00 85.25 144 PRO A O 1
ATOM 1105 N N . LEU A 1 145 ? 3.902 -15.012 1.238 1.00 90.31 145 LEU A N 1
ATOM 1106 C CA . LEU A 1 145 ? 4.113 -13.912 0.281 1.00 90.31 145 LEU A CA 1
ATOM 1107 C C . LEU A 1 145 ? 4.994 -14.297 -0.909 1.00 90.31 145 LEU A C 1
ATOM 1109 O O . LEU A 1 145 ? 4.736 -13.848 -2.023 1.00 90.31 145 LEU A O 1
ATOM 1113 N N . LEU A 1 146 ? 6.032 -15.103 -0.680 1.00 93.69 146 LEU A N 1
ATOM 1114 C CA . LEU A 1 146 ? 7.041 -15.389 -1.699 1.00 93.69 146 LEU A CA 1
ATOM 1115 C C . LEU A 1 146 ? 6.491 -16.244 -2.849 1.00 93.69 146 LEU A 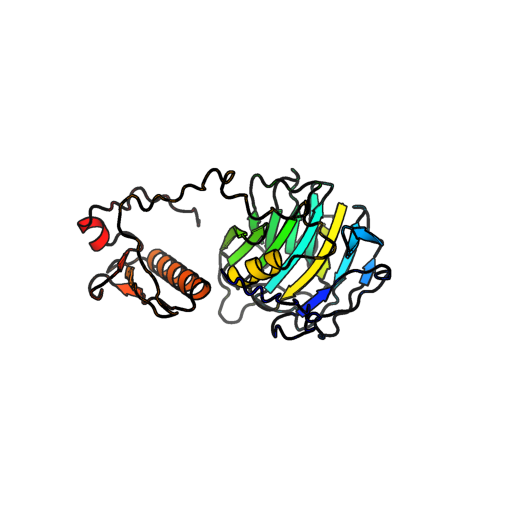C 1
ATOM 1117 O O . LEU A 1 146 ? 5.653 -17.127 -2.658 1.00 93.69 146 LEU A O 1
ATOM 1121 N N . ASP A 1 147 ? 6.974 -15.953 -4.055 1.00 94.25 147 ASP A N 1
ATOM 1122 C CA . ASP A 1 147 ? 6.744 -16.694 -5.299 1.00 94.25 147 ASP A CA 1
ATOM 1123 C C . ASP A 1 147 ? 5.276 -16.836 -5.734 1.00 94.25 147 ASP A C 1
ATOM 1125 O O . ASP A 1 147 ? 4.941 -17.606 -6.652 1.00 94.25 147 ASP A O 1
ATOM 1129 N N . ARG A 1 148 ? 4.387 -16.016 -5.166 1.00 93.00 148 ARG A N 1
ATOM 1130 C CA . ARG A 1 148 ? 2.981 -15.919 -5.562 1.00 93.00 148 ARG A CA 1
ATOM 1131 C C . ARG A 1 148 ? 2.528 -14.477 -5.734 1.00 93.00 148 ARG A C 1
ATOM 1133 O O . ARG A 1 148 ? 3.060 -13.576 -5.103 1.00 93.00 148 ARG A O 1
ATOM 1140 N N . TRP A 1 149 ? 1.526 -14.288 -6.586 1.00 96.06 149 TRP A N 1
ATOM 1141 C CA . TRP A 1 149 ? 0.852 -13.002 -6.695 1.00 96.06 149 TRP A CA 1
ATOM 1142 C C . TRP A 1 149 ? 0.026 -12.738 -5.438 1.00 96.06 149 TRP A C 1
ATOM 1144 O O . TRP A 1 149 ? -0.691 -13.627 -4.969 1.00 96.06 149 TRP A O 1
ATOM 1154 N N . VAL A 1 150 ? 0.149 -11.524 -4.917 1.00 95.75 150 VAL A N 1
ATOM 1155 C CA . VAL A 1 150 ? -0.580 -10.996 -3.768 1.00 95.75 150 VAL A CA 1
ATOM 1156 C C . VAL A 1 150 ? -1.053 -9.600 -4.138 1.00 95.75 150 VAL A C 1
ATOM 1158 O O . VAL A 1 150 ? -0.250 -8.793 -4.612 1.00 95.75 150 VAL A O 1
ATOM 1161 N N . HIS A 1 151 ? -2.334 -9.316 -3.923 1.00 97.25 151 HIS A N 1
ATOM 1162 C CA . HIS A 1 151 ? -2.811 -7.938 -3.941 1.00 97.25 151 HIS A CA 1
ATOM 1163 C C . HIS A 1 151 ? -2.589 -7.328 -2.565 1.00 97.25 151 HIS A C 1
ATOM 1165 O O . HIS A 1 151 ? -3.000 -7.914 -1.557 1.00 97.25 151 HIS A O 1
ATOM 1171 N N . VAL A 1 152 ? -1.955 -6.164 -2.518 1.00 98.12 152 VAL A N 1
ATOM 1172 C CA . VAL A 1 152 ? -1.703 -5.439 -1.275 1.00 98.12 152 VAL A CA 1
ATOM 1173 C C . VAL A 1 152 ? -2.281 -4.041 -1.386 1.00 98.12 152 VAL A C 1
ATOM 1175 O O . VAL A 1 152 ? -2.065 -3.369 -2.390 1.00 98.12 152 VAL A O 1
ATOM 1178 N N . ALA A 1 153 ? -2.986 -3.599 -0.347 1.00 98.25 153 ALA A N 1
ATOM 1179 C CA . ALA A 1 153 ? -3.413 -2.211 -0.227 1.00 98.25 153 ALA A CA 1
ATOM 1180 C C . ALA A 1 153 ? -3.029 -1.642 1.138 1.00 98.25 153 ALA A C 1
ATOM 1182 O O . ALA A 1 153 ? -3.227 -2.280 2.174 1.00 98.25 153 ALA A O 1
ATOM 1183 N N . PHE A 1 154 ? -2.479 -0.434 1.125 1.00 97.94 154 PHE A N 1
ATOM 1184 C CA . PHE A 1 154 ? -2.059 0.336 2.284 1.00 97.94 154 PHE A CA 1
ATOM 1185 C C . PHE A 1 154 ? -2.873 1.629 2.338 1.00 97.94 154 PHE A C 1
ATOM 1187 O O . PHE A 1 154 ? -2.716 2.496 1.481 1.00 97.94 154 PHE A O 1
ATOM 1194 N N . THR A 1 155 ? -3.723 1.760 3.358 1.00 95.81 155 THR A N 1
ATOM 1195 C CA . THR A 1 155 ? -4.587 2.933 3.551 1.00 95.81 155 THR A CA 1
ATOM 1196 C C . THR A 1 155 ? -4.196 3.723 4.795 1.00 95.81 155 THR A C 1
ATOM 1198 O O . THR A 1 155 ? -3.871 3.125 5.827 1.00 95.81 155 THR A O 1
ATOM 1201 N N . CYS A 1 156 ? -4.347 5.042 4.734 1.00 92.25 156 CYS A N 1
ATOM 1202 C CA . CYS A 1 156 ? -4.327 5.936 5.886 1.00 92.25 156 CYS A CA 1
ATOM 1203 C C . CYS A 1 156 ? -5.517 6.898 5.803 1.00 92.25 156 CYS A C 1
ATOM 1205 O O . CYS A 1 156 ? -5.638 7.603 4.806 1.00 92.25 156 CYS A O 1
ATOM 1207 N N . ASP A 1 157 ? -6.379 6.943 6.821 1.00 87.62 157 ASP A N 1
ATOM 1208 C CA . ASP A 1 157 ? -7.552 7.847 6.892 1.00 87.62 157 ASP A CA 1
ATOM 1209 C C . ASP A 1 157 ? -7.333 9.045 7.840 1.00 87.62 157 ASP A C 1
ATOM 1211 O O . ASP A 1 157 ? -8.269 9.753 8.215 1.00 87.62 157 ASP A O 1
ATOM 1215 N N . GLY A 1 158 ? -6.088 9.257 8.269 1.00 83.12 158 GLY A N 1
ATOM 1216 C CA . GLY A 1 158 ? -5.729 10.256 9.274 1.00 83.12 158 GLY A CA 1
ATOM 1217 C C . GLY A 1 158 ? -5.950 9.817 10.729 1.00 83.12 158 GLY A C 1
ATOM 1218 O O . GLY A 1 158 ? -5.462 10.471 11.644 1.00 83.12 158 GLY A O 1
ATOM 1219 N N . HIS A 1 159 ? -6.590 8.672 10.957 1.00 80.31 159 HIS A N 1
ATOM 1220 C CA . HIS A 1 159 ? -6.765 8.065 12.280 1.00 80.31 159 HIS A CA 1
ATOM 1221 C C . HIS A 1 159 ? -6.127 6.676 12.366 1.00 80.31 159 HIS A C 1
ATOM 1223 O O . HIS A 1 159 ? -5.675 6.261 13.430 1.00 80.31 159 HIS A O 1
ATOM 1229 N N . TRP A 1 160 ? -6.062 5.958 11.251 1.00 83.94 160 TRP A N 1
ATOM 1230 C CA . TRP A 1 160 ? -5.688 4.558 11.177 1.00 83.94 160 TRP A CA 1
ATOM 1231 C C . TRP A 1 160 ? -4.809 4.280 9.972 1.00 83.94 160 TRP A C 1
ATOM 1233 O O . TRP A 1 160 ? -5.123 4.650 8.842 1.00 83.94 160 TRP A O 1
ATOM 1243 N N . VAL A 1 161 ? -3.761 3.508 10.222 1.00 90.44 161 VAL A N 1
ATOM 1244 C CA . VAL A 1 161 ? -2.944 2.835 9.216 1.00 90.44 161 VAL A CA 1
ATOM 1245 C C . VAL A 1 161 ? -3.516 1.430 9.049 1.00 90.44 161 VAL A C 1
ATOM 1247 O O . VAL A 1 161 ? -3.643 0.705 10.038 1.00 90.44 161 VAL A O 1
ATOM 1250 N N . ARG A 1 162 ? -3.869 1.019 7.827 1.00 92.44 162 ARG A N 1
ATOM 1251 C CA . ARG A 1 162 ? -4.396 -0.333 7.558 1.00 92.44 162 ARG A CA 1
ATOM 1252 C C . ARG A 1 162 ? -3.684 -1.006 6.396 1.00 92.44 162 ARG A C 1
ATOM 1254 O O . ARG A 1 162 ? -3.277 -0.346 5.441 1.00 92.44 162 ARG A O 1
ATOM 1261 N N . LEU A 1 163 ? -3.581 -2.329 6.482 1.00 96.19 163 LEU A N 1
ATOM 1262 C CA . LEU A 1 163 ? -3.089 -3.195 5.416 1.00 96.19 163 LEU A CA 1
ATOM 1263 C C . LEU A 1 163 ? -4.140 -4.225 5.039 1.00 96.19 163 LEU A C 1
ATOM 1265 O O . LEU A 1 163 ? -4.684 -4.920 5.901 1.00 96.19 163 LEU A O 1
ATOM 1269 N N . TYR A 1 164 ? -4.345 -4.373 3.738 1.00 94.25 164 TYR A N 1
ATOM 1270 C CA . TYR A 1 164 ? -5.205 -5.380 3.143 1.00 94.25 164 TYR A CA 1
ATOM 1271 C C . TYR A 1 164 ? -4.366 -6.339 2.307 1.00 94.25 164 TYR A C 1
ATOM 1273 O O . TYR A 1 164 ? -3.478 -5.910 1.573 1.00 94.25 164 TYR A O 1
ATOM 1281 N N . ILE A 1 165 ? -4.675 -7.630 2.408 1.00 95.25 165 ILE A N 1
ATOM 1282 C CA . ILE A 1 165 ? -4.068 -8.707 1.625 1.00 95.25 165 ILE A CA 1
ATOM 1283 C C . ILE A 1 165 ? -5.187 -9.426 0.885 1.00 95.25 165 ILE A C 1
ATOM 1285 O O . ILE A 1 165 ? -6.162 -9.852 1.506 1.00 95.25 165 ILE A O 1
ATOM 1289 N N . ASP A 1 166 ? -5.055 -9.554 -0.434 1.00 93.31 166 ASP A N 1
ATOM 1290 C CA . ASP A 1 166 ? -6.029 -10.233 -1.296 1.00 93.31 166 ASP A CA 1
ATOM 1291 C C . ASP A 1 166 ? -7.471 -9.739 -1.050 1.00 93.31 166 ASP A C 1
ATOM 1293 O O . ASP A 1 166 ? -8.410 -10.513 -0.851 1.00 93.31 166 ASP A O 1
ATOM 1297 N N . GLY A 1 167 ? -7.615 -8.410 -0.981 1.00 85.31 167 GLY A N 1
ATOM 1298 C CA . GLY A 1 167 ? -8.898 -7.721 -0.815 1.00 85.31 167 GLY A CA 1
ATOM 1299 C C . GLY A 1 167 ? -9.464 -7.723 0.610 1.00 85.31 167 GLY A C 1
ATOM 1300 O O . GLY A 1 167 ? -10.567 -7.230 0.823 1.00 85.31 167 GLY A O 1
ATOM 1301 N N . LYS A 1 168 ? -8.756 -8.282 1.601 1.00 85.62 168 LYS A N 1
ATOM 1302 C CA . LYS A 1 168 ? -9.242 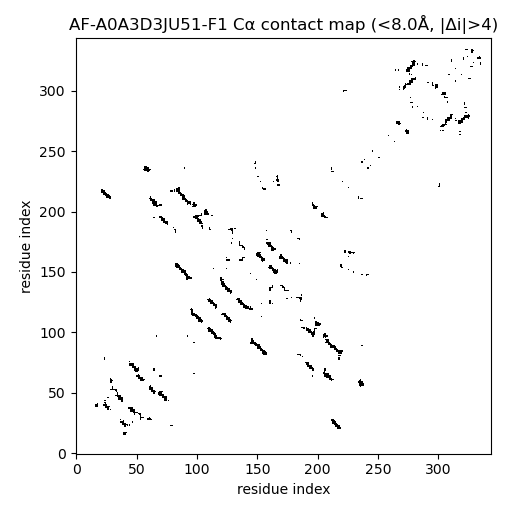-8.416 2.986 1.00 85.62 168 LYS A CA 1
ATOM 1303 C C . LYS A 1 168 ? -8.356 -7.671 3.966 1.00 85.62 168 LYS A C 1
ATOM 1305 O O . LYS A 1 168 ? -7.135 -7.750 3.864 1.00 85.62 168 LYS A O 1
ATOM 1310 N N . LEU A 1 169 ? -8.966 -7.011 4.952 1.00 87.44 169 LEU A N 1
ATOM 1311 C CA . LEU A 1 169 ? -8.233 -6.360 6.037 1.00 87.44 169 LEU A CA 1
ATOM 1312 C C . LEU A 1 169 ? -7.396 -7.406 6.782 1.00 87.44 169 LEU A C 1
ATOM 1314 O O . LEU A 1 169 ? -7.934 -8.381 7.306 1.00 87.44 169 LEU A O 1
ATOM 1318 N N . ALA A 1 170 ? -6.083 -7.202 6.809 1.00 86.62 170 ALA A N 1
ATOM 1319 C CA . ALA A 1 170 ? -5.133 -8.121 7.421 1.00 86.62 170 ALA A CA 1
ATOM 1320 C C . ALA A 1 170 ? -4.609 -7.597 8.759 1.00 86.62 170 ALA A C 1
ATOM 1322 O O . ALA A 1 170 ? -4.380 -8.382 9.676 1.00 86.62 170 ALA A O 1
ATOM 1323 N N . THR A 1 171 ? -4.407 -6.283 8.875 1.00 88.62 171 THR A N 1
ATOM 1324 C CA . THR A 1 171 ? -3.981 -5.634 10.118 1.00 88.62 171 THR A CA 1
ATOM 1325 C C . THR A 1 171 ? -4.257 -4.131 10.074 1.00 88.62 171 THR A C 1
ATOM 1327 O O . THR A 1 171 ? -4.431 -3.551 8.998 1.00 88.62 171 THR A O 1
ATOM 1330 N N . PHE A 1 172 ? -4.272 -3.494 11.239 1.00 89.81 172 PHE A N 1
ATOM 1331 C CA . PHE A 1 172 ? -4.403 -2.050 11.385 1.00 89.81 172 PHE A CA 1
ATOM 1332 C C . PHE A 1 172 ? -3.683 -1.559 12.647 1.00 89.81 172 PHE A C 1
ATOM 1334 O O . PHE A 1 172 ? -3.295 -2.361 13.496 1.00 89.81 172 PHE A O 1
ATOM 1341 N N . ALA A 1 173 ? -3.453 -0.254 12.747 1.00 84.06 173 ALA A N 1
ATOM 1342 C CA . ALA A 1 173 ? -2.960 0.409 13.951 1.00 84.06 173 ALA A CA 1
ATOM 1343 C C . ALA A 1 173 ? -3.449 1.865 13.992 1.00 84.06 173 ALA A C 1
ATOM 1345 O O . ALA A 1 173 ? -3.566 2.486 12.928 1.00 84.06 173 ALA A O 1
ATOM 1346 N N . PRO A 1 174 ? -3.740 2.416 15.182 1.00 80.69 174 PRO A N 1
ATOM 1347 C CA . PRO A 1 174 ? -4.125 3.812 15.304 1.00 80.69 174 PRO A CA 1
ATOM 1348 C C . PRO A 1 174 ? -2.909 4.726 15.114 1.00 80.69 174 PRO A C 1
ATOM 1350 O O . PRO A 1 174 ? -1.780 4.388 15.484 1.00 80.69 174 PRO A O 1
ATOM 1353 N N . LEU A 1 175 ? -3.151 5.919 14.585 1.00 77.06 175 LEU A N 1
ATOM 1354 C CA . LEU A 1 175 ? -2.229 7.044 14.671 1.00 77.06 175 LEU A CA 1
ATOM 1355 C C . LEU A 1 175 ? -2.346 7.607 16.095 1.00 77.06 175 LEU A C 1
ATOM 1357 O O . LEU A 1 175 ? -3.363 8.178 16.473 1.00 77.06 175 LEU A O 1
ATOM 1361 N N . GLY A 1 176 ? -1.341 7.338 16.932 1.00 64.88 176 GLY A N 1
ATOM 1362 C CA . GLY A 1 176 ? -1.434 7.473 18.394 1.00 64.88 176 GLY A CA 1
ATOM 1363 C C . GLY A 1 176 ? -1.720 8.887 18.918 1.00 64.88 176 GLY A C 1
ATOM 1364 O O . GLY A 1 176 ? -2.302 9.026 19.991 1.00 64.88 176 GLY A O 1
ATOM 1365 N N . LYS A 1 177 ? -1.348 9.936 18.174 1.00 60.88 177 LYS A N 1
ATOM 1366 C CA . LYS A 1 177 ? -1.734 11.325 18.457 1.00 60.88 177 LYS A CA 1
ATOM 1367 C C . LYS A 1 177 ? -2.350 11.933 17.207 1.00 60.88 177 LYS A C 1
ATOM 1369 O O . LYS A 1 177 ? -1.675 12.052 16.187 1.00 60.88 177 LYS A O 1
ATOM 1374 N N . LEU A 1 178 ? -3.609 12.350 17.306 1.00 54.09 178 LEU A N 1
ATOM 1375 C CA . LEU A 1 178 ? -4.166 13.261 16.315 1.00 54.09 178 LEU A CA 1
ATOM 1376 C C . LEU A 1 178 ? -3.443 14.609 16.474 1.00 54.09 178 LEU A C 1
ATOM 1378 O O . LEU A 1 178 ? -3.326 15.084 17.609 1.00 54.09 178 LEU A O 1
ATOM 1382 N N . PRO A 1 179 ? -2.914 15.200 15.392 1.00 53.38 179 PRO A N 1
ATOM 1383 C CA . PRO A 1 179 ? -2.307 16.522 15.455 1.00 53.38 179 PRO A CA 1
ATOM 1384 C C . PRO A 1 179 ? -3.287 17.556 16.020 1.00 53.38 179 PRO A C 1
ATOM 1386 O O . PRO A 1 179 ? -4.508 17.383 15.952 1.00 53.38 179 PRO A O 1
ATOM 1389 N N . HIS A 1 180 ? -2.758 18.669 16.538 1.00 56.41 180 HIS A N 1
ATOM 1390 C CA . HIS A 1 180 ? -3.577 19.870 16.722 1.00 56.41 180 HIS A CA 1
ATOM 1391 C C . HIS A 1 180 ? -4.293 20.210 15.403 1.00 56.41 180 HIS A C 1
ATOM 1393 O O . HIS A 1 180 ? -3.794 19.871 14.334 1.00 56.41 180 HIS A O 1
ATOM 1399 N N . ALA A 1 181 ? -5.453 20.875 15.462 1.00 55.00 181 ALA A N 1
ATOM 1400 C CA . ALA A 1 181 ? -6.345 21.067 14.307 1.00 55.00 181 ALA A CA 1
ATOM 1401 C C . ALA A 1 181 ? -5.684 21.688 13.050 1.00 55.00 181 ALA A C 1
ATOM 1403 O O . ALA A 1 181 ? -6.230 21.556 11.957 1.00 55.00 181 ALA A O 1
ATOM 1404 N N . ASP A 1 182 ? -4.499 22.292 13.197 1.00 58.25 182 ASP A N 1
ATOM 1405 C CA . ASP A 1 182 ? -3.732 22.949 12.136 1.00 58.25 182 ASP A CA 1
ATOM 1406 C C . ASP A 1 182 ? -2.451 22.189 11.706 1.00 58.25 182 ASP A C 1
ATOM 1408 O O . ASP A 1 182 ? -1.712 22.653 10.834 1.00 58.25 182 ASP A O 1
ATOM 1412 N N . GLU A 1 183 ? -2.151 21.024 12.290 1.00 64.31 183 GLU A N 1
ATOM 1413 C CA . GLU A 1 183 ? -0.932 20.252 12.015 1.00 64.31 183 GLU A CA 1
ATOM 1414 C C . GLU A 1 183 ? -1.165 19.087 11.037 1.00 64.31 183 GLU A C 1
ATOM 1416 O O . GLU A 1 183 ? -2.173 18.380 11.058 1.00 64.31 183 GLU A O 1
ATOM 1421 N N . ARG A 1 184 ? -0.182 18.854 10.158 1.00 71.62 184 ARG A N 1
ATOM 1422 C CA . ARG A 1 184 ? -0.212 17.749 9.192 1.00 71.62 184 ARG A CA 1
ATOM 1423 C C . ARG A 1 184 ? 0.140 16.428 9.870 1.00 71.62 184 ARG A C 1
ATOM 1425 O O . ARG A 1 184 ? 1.295 16.239 10.226 1.00 71.62 184 ARG A O 1
ATOM 1432 N N . ILE A 1 185 ? -0.817 15.503 9.922 1.00 77.31 185 ILE A N 1
ATOM 1433 C CA . ILE A 1 185 ? -0.678 14.072 10.247 1.00 77.31 185 ILE A CA 1
ATOM 1434 C C . ILE A 1 185 ? 0.541 13.444 9.568 1.00 77.31 185 ILE A C 1
ATOM 1436 O O . ILE A 1 185 ? 1.347 12.794 10.222 1.00 77.31 185 ILE A O 1
ATOM 1440 N N . ILE A 1 186 ? 0.668 13.642 8.253 1.00 86.06 186 ILE A N 1
ATOM 1441 C CA . ILE A 1 186 ? 1.746 13.062 7.450 1.00 86.06 186 ILE A CA 1
ATOM 1442 C C . ILE A 1 186 ? 2.714 14.181 7.059 1.00 86.06 186 ILE A C 1
ATOM 1444 O O . ILE A 1 186 ? 2.338 15.063 6.260 1.00 86.06 186 ILE A O 1
ATOM 1448 N N . PRO A 1 187 ? 3.963 14.152 7.560 1.00 86.81 187 PRO A N 1
ATOM 1449 C CA . PRO A 1 187 ? 4.962 15.136 7.203 1.00 86.81 187 PRO A CA 1
ATOM 1450 C C . PRO A 1 187 ? 5.329 14.985 5.728 1.00 86.81 187 PRO A C 1
ATOM 1452 O O . PRO A 1 187 ? 5.336 13.890 5.161 1.00 86.81 187 PRO A O 1
ATOM 1455 N N . TYR A 1 188 ? 5.645 16.107 5.094 1.00 85.56 188 TYR A N 1
ATOM 1456 C CA . TYR A 1 188 ? 5.888 16.171 3.662 1.00 85.56 188 TYR A CA 1
ATOM 1457 C C . TYR A 1 188 ? 7.229 16.823 3.350 1.00 85.56 188 TYR A C 1
ATOM 1459 O O . TYR A 1 188 ? 7.642 17.762 4.028 1.00 85.56 188 TYR A O 1
ATOM 1467 N N . VAL A 1 189 ? 7.857 16.336 2.286 1.00 85.06 189 VAL A N 1
ATOM 1468 C CA . VAL A 1 189 ? 9.005 16.933 1.600 1.00 85.06 189 VAL A CA 1
ATOM 1469 C C . VAL A 1 189 ? 8.822 16.705 0.100 1.00 85.06 189 VAL A C 1
ATOM 1471 O O . VAL A 1 189 ? 8.183 15.720 -0.278 1.00 85.06 189 VAL A O 1
ATOM 1474 N N . ASP A 1 190 ? 9.386 17.589 -0.727 1.00 90.31 190 ASP A N 1
ATOM 1475 C CA . ASP A 1 190 ? 9.317 17.540 -2.198 1.00 90.31 190 ASP A CA 1
ATOM 1476 C C . ASP A 1 190 ? 10.178 16.389 -2.771 1.00 90.31 190 ASP A C 1
ATOM 1478 O O . ASP A 1 190 ? 11.127 16.593 -3.524 1.00 90.31 190 ASP A O 1
ATOM 1482 N N . ASN A 1 191 ? 9.888 15.161 -2.340 1.00 93.12 191 ASN A N 1
ATOM 1483 C CA . ASN A 1 191 ? 10.506 13.925 -2.803 1.00 93.12 191 ASN A CA 1
ATOM 1484 C C . ASN A 1 191 ? 9.460 13.073 -3.531 1.00 93.12 191 ASN A C 1
ATOM 1486 O O . ASN A 1 191 ? 8.307 13.011 -3.080 1.00 93.12 191 ASN A O 1
ATOM 1490 N N . PRO A 1 192 ? 9.872 12.327 -4.568 1.00 95.31 192 PRO A N 1
ATOM 1491 C CA . PRO A 1 192 ? 8.979 11.433 -5.286 1.00 95.31 192 PRO A CA 1
ATOM 1492 C C . PRO A 1 192 ? 8.505 10.266 -4.411 1.00 95.31 192 PRO A C 1
ATOM 1494 O O . PRO A 1 192 ? 9.147 9.892 -3.415 1.00 95.31 192 PRO A O 1
ATOM 1497 N N . ILE A 1 193 ? 7.403 9.641 -4.826 1.00 96.75 193 ILE A N 1
ATOM 1498 C CA . ILE A 1 193 ? 7.027 8.321 -4.315 1.00 96.75 193 ILE A CA 1
ATOM 1499 C C . ILE A 1 193 ? 7.823 7.291 -5.110 1.00 96.75 193 ILE A C 1
ATOM 1501 O O . ILE A 1 193 ? 7.837 7.298 -6.337 1.00 96.75 193 ILE A O 1
ATOM 1505 N N . ASN A 1 194 ? 8.509 6.407 -4.400 1.00 97.50 194 ASN A N 1
ATOM 1506 C CA . ASN A 1 194 ? 9.287 5.337 -4.996 1.00 97.50 194 ASN A CA 1
ATOM 1507 C C . ASN A 1 194 ? 8.529 4.027 -4.852 1.00 97.50 194 ASN A C 1
ATOM 1509 O O . ASN A 1 194 ? 8.096 3.693 -3.751 1.00 97.50 194 ASN A O 1
ATOM 1513 N N . VAL A 1 195 ? 8.429 3.282 -5.945 1.00 98.56 195 VAL A N 1
ATOM 1514 C CA . VAL A 1 195 ? 7.886 1.929 -6.008 1.00 98.56 195 VAL A CA 1
ATOM 1515 C C . VAL A 1 195 ? 9.037 0.979 -6.319 1.00 98.56 195 VAL A C 1
ATOM 1517 O O . VAL A 1 195 ? 9.803 1.202 -7.250 1.00 98.56 195 VAL A O 1
ATOM 1520 N N . GLY A 1 196 ? 9.199 -0.062 -5.512 1.00 97.88 196 GLY A N 1
ATOM 1521 C CA . GLY A 1 196 ? 10.309 -1.005 -5.621 1.00 97.88 196 GLY A CA 1
ATOM 1522 C C . GLY A 1 196 ? 11.579 -0.591 -4.872 1.00 97.88 196 GLY A C 1
ATOM 1523 O O . GLY A 1 196 ? 12.555 -1.332 -4.910 1.00 97.88 196 GLY A O 1
ATOM 1524 N N . ARG A 1 197 ? 11.599 0.545 -4.153 1.00 96.19 197 ARG A N 1
ATOM 1525 C CA . ARG A 1 197 ? 12.725 0.896 -3.268 1.00 96.19 197 ARG A CA 1
ATOM 1526 C C . ARG A 1 197 ? 12.358 1.799 -2.096 1.00 96.19 197 ARG A C 1
ATOM 1528 O O . ARG A 1 197 ? 11.396 2.561 -2.152 1.00 96.19 197 ARG A O 1
ATOM 1535 N N . SER A 1 198 ? 13.202 1.806 -1.066 1.00 93.62 198 SER A N 1
ATOM 1536 C CA . SER A 1 198 ? 13.274 2.924 -0.118 1.00 93.62 198 SER A CA 1
ATOM 1537 C C . SER A 1 198 ? 14.663 3.088 0.499 1.00 93.62 198 SER A C 1
ATOM 1539 O O . SER A 1 198 ? 15.477 2.163 0.513 1.00 93.62 198 SER A O 1
ATOM 1541 N N . PHE A 1 199 ? 14.944 4.287 1.013 1.00 88.94 199 PHE A N 1
ATOM 1542 C CA . PHE A 1 199 ? 16.137 4.535 1.816 1.00 88.94 199 PHE A CA 1
ATOM 1543 C C . PHE A 1 199 ? 15.820 4.231 3.281 1.00 88.94 199 PHE A C 1
ATOM 1545 O O . PHE A 1 199 ? 15.095 4.985 3.932 1.00 88.94 199 PHE A O 1
ATOM 1552 N N . TYR A 1 200 ? 16.357 3.130 3.801 1.00 81.31 200 TYR A N 1
ATOM 1553 C CA . TYR A 1 200 ? 16.069 2.655 5.151 1.00 81.31 200 TYR A CA 1
ATOM 1554 C C . TYR A 1 200 ? 17.338 2.619 6.000 1.00 81.31 200 TYR A C 1
ATOM 1556 O O . TYR A 1 200 ? 18.338 1.997 5.627 1.00 81.31 200 TYR A O 1
ATOM 1564 N N . LEU A 1 201 ? 17.277 3.283 7.158 1.00 80.81 201 LEU A N 1
ATOM 1565 C CA . LEU A 1 201 ? 18.409 3.571 8.042 1.00 80.81 201 LEU A CA 1
ATOM 1566 C C . LEU A 1 201 ? 19.550 4.286 7.300 1.00 80.81 201 LEU A C 1
ATOM 1568 O O . LEU A 1 201 ? 19.572 5.511 7.239 1.00 80.81 201 LEU A O 1
ATOM 1572 N N . THR A 1 202 ? 20.477 3.536 6.709 1.00 83.12 202 THR A N 1
ATOM 1573 C CA . THR A 1 202 ? 21.711 4.062 6.107 1.00 83.12 202 THR A CA 1
ATOM 1574 C C . THR A 1 202 ? 21.926 3.646 4.655 1.00 83.12 202 THR A C 1
ATOM 1576 O O . THR A 1 202 ? 22.960 3.981 4.081 1.00 83.12 202 THR A O 1
ATOM 1579 N N . LYS A 1 203 ? 20.993 2.910 4.040 1.00 89.50 203 LYS A N 1
ATOM 1580 C CA . LYS A 1 203 ? 21.163 2.430 2.663 1.00 89.50 203 LYS A CA 1
ATOM 1581 C C . LYS A 1 203 ? 19.852 2.262 1.915 1.00 89.50 203 LYS A C 1
ATOM 1583 O O . LYS A 1 203 ? 18.785 2.117 2.511 1.00 89.50 203 LYS A O 1
ATOM 1588 N N . TRP A 1 204 ? 19.970 2.214 0.595 1.00 91.75 204 TRP A N 1
ATOM 1589 C CA . TRP A 1 204 ? 18.880 1.813 -0.277 1.00 91.75 204 TRP A CA 1
ATOM 1590 C C . TRP A 1 204 ? 18.557 0.329 -0.113 1.00 91.75 204 TRP A C 1
ATOM 1592 O O . TRP A 1 204 ? 19.437 -0.516 0.083 1.00 91.75 204 TRP A O 1
ATOM 1602 N N . ARG A 1 205 ? 17.265 0.036 -0.161 1.00 94.25 205 ARG A N 1
ATOM 1603 C CA . ARG A 1 205 ? 16.684 -1.297 -0.205 1.00 94.25 205 ARG A CA 1
ATOM 1604 C C . ARG A 1 205 ? 15.774 -1.359 -1.410 1.00 94.25 205 ARG A C 1
ATOM 1606 O O . ARG A 1 205 ? 15.041 -0.403 -1.647 1.00 94.25 205 ARG A O 1
ATOM 1613 N N . TYR A 1 206 ? 15.809 -2.482 -2.105 1.00 97.50 206 TYR A N 1
ATOM 1614 C CA . TYR A 1 206 ? 15.111 -2.671 -3.363 1.00 97.50 206 TYR A CA 1
ATOM 1615 C C . TYR A 1 206 ? 14.208 -3.893 -3.280 1.00 97.50 206 TYR A C 1
ATOM 1617 O O . TYR A 1 206 ? 14.394 -4.772 -2.436 1.00 97.50 206 TYR A O 1
ATOM 1625 N N . PHE A 1 207 ? 13.183 -3.903 -4.112 1.00 98.44 207 PHE A N 1
ATOM 1626 C CA . PHE A 1 207 ? 12.298 -5.032 -4.304 1.00 98.44 207 PHE A CA 1
ATOM 1627 C C . PHE A 1 207 ? 12.934 -6.037 -5.259 1.00 98.44 207 PHE A C 1
ATOM 1629 O O . PHE A 1 207 ? 13.513 -5.641 -6.262 1.00 98.44 207 PHE A O 1
ATOM 1636 N N . THR A 1 208 ? 12.777 -7.330 -4.977 1.00 98.31 208 THR A N 1
ATOM 1637 C CA . THR A 1 208 ? 13.112 -8.396 -5.929 1.00 98.31 208 THR A CA 1
ATOM 1638 C C . THR A 1 208 ? 11.851 -9.177 -6.265 1.00 98.31 208 THR A C 1
ATOM 1640 O O . THR A 1 208 ? 11.220 -9.762 -5.375 1.00 98.31 208 THR A O 1
ATOM 1643 N N . GLY A 1 209 ? 11.480 -9.203 -7.544 1.00 98.19 209 GLY A N 1
ATOM 1644 C CA . GLY A 1 209 ? 10.303 -9.920 -8.026 1.00 98.19 209 GLY A CA 1
ATOM 1645 C C . GLY A 1 209 ? 9.527 -9.146 -9.084 1.00 98.19 209 GLY A C 1
ATOM 1646 O O . GLY A 1 209 ? 10.099 -8.366 -9.839 1.00 98.19 209 GLY A O 1
ATOM 1647 N N . LEU A 1 210 ? 8.213 -9.371 -9.143 1.00 98.44 210 LEU A N 1
ATOM 1648 C CA . LEU A 1 210 ? 7.324 -8.697 -10.095 1.00 98.44 210 LEU A CA 1
ATOM 1649 C C . LEU A 1 210 ? 6.349 -7.750 -9.392 1.00 98.44 210 LEU A C 1
ATOM 1651 O O . LEU A 1 210 ? 5.804 -8.107 -8.346 1.00 98.44 210 LEU A O 1
ATOM 1655 N N . ILE A 1 211 ? 6.077 -6.594 -9.997 1.00 98.62 211 ILE A N 1
ATOM 1656 C CA . ILE A 1 211 ? 4.965 -5.705 -9.626 1.00 98.62 211 ILE A CA 1
ATOM 1657 C C . ILE A 1 211 ? 4.085 -5.487 -10.856 1.00 98.62 211 ILE A C 1
ATOM 1659 O O . ILE A 1 211 ? 4.583 -5.269 -11.961 1.00 98.62 211 ILE A O 1
ATOM 1663 N N . ALA A 1 212 ? 2.773 -5.554 -10.669 1.00 97.62 212 ALA A N 1
ATOM 1664 C CA . ALA A 1 212 ? 1.777 -5.214 -11.673 1.00 97.62 212 ALA A CA 1
ATOM 1665 C C . ALA A 1 212 ? 0.757 -4.243 -11.079 1.00 97.62 212 ALA A C 1
ATOM 1667 O O . ALA A 1 212 ? 0.464 -4.351 -9.894 1.00 97.62 212 ALA A O 1
ATOM 1668 N N . GLU A 1 213 ? 0.231 -3.349 -11.922 1.00 95.25 213 GLU A N 1
ATOM 1669 C CA . GLU A 1 213 ? -0.822 -2.375 -11.597 1.00 95.25 213 GLU A CA 1
ATOM 1670 C C . GLU A 1 213 ? -0.543 -1.576 -10.327 1.00 95.25 213 GLU A C 1
ATOM 1672 O O . GLU A 1 213 ? -0.816 -2.019 -9.220 1.00 95.25 213 GLU A O 1
ATOM 1677 N N . VAL A 1 214 ? 0.007 -0.380 -10.481 1.00 98.31 214 VAL A N 1
ATOM 1678 C CA . VAL A 1 214 ? 0.318 0.490 -9.346 1.00 98.31 214 VAL A CA 1
ATOM 1679 C C . VAL A 1 214 ? -0.681 1.632 -9.324 1.00 98.31 214 VAL A C 1
ATOM 1681 O O . VAL A 1 214 ? -0.761 2.390 -10.290 1.00 98.31 214 VAL A O 1
ATOM 1684 N N . ARG A 1 215 ? -1.432 1.764 -8.230 1.00 97.81 215 ARG A N 1
ATOM 1685 C CA . ARG A 1 215 ? -2.487 2.774 -8.090 1.00 97.81 215 ARG A CA 1
ATOM 1686 C C . ARG A 1 215 ? -2.337 3.543 -6.786 1.00 97.81 215 ARG A C 1
ATOM 1688 O O . ARG A 1 215 ? -1.927 2.992 -5.759 1.00 97.81 215 ARG A O 1
ATOM 1695 N N . GLY A 1 216 ? -2.659 4.829 -6.833 1.00 97.44 216 GLY A N 1
ATOM 1696 C CA . GLY A 1 216 ? -2.661 5.715 -5.677 1.00 97.44 216 GLY A CA 1
ATOM 1697 C C . GLY A 1 216 ? -3.931 6.545 -5.637 1.00 97.44 216 GLY A C 1
ATOM 1698 O O . GLY A 1 216 ? -4.342 7.064 -6.665 1.00 97.44 216 GLY A O 1
ATOM 1699 N N . PHE A 1 217 ? -4.514 6.713 -4.454 1.00 95.88 217 PHE A N 1
ATOM 1700 C CA . PHE A 1 217 ? -5.743 7.475 -4.225 1.00 95.88 217 PHE A CA 1
ATOM 1701 C C . PHE A 1 217 ? -5.545 8.507 -3.119 1.00 95.88 217 PHE A C 1
ATOM 1703 O O . PHE A 1 217 ? -4.807 8.265 -2.161 1.00 95.88 217 PHE A O 1
ATOM 1710 N N . SER A 1 218 ? -6.227 9.643 -3.232 1.00 92.88 218 SER A N 1
ATOM 1711 C CA . SER A 1 218 ? -6.178 10.761 -2.282 1.00 92.88 218 SER A CA 1
ATOM 1712 C C . SER A 1 218 ? -7.020 10.527 -1.022 1.00 92.88 218 SER A C 1
ATOM 1714 O O . SER A 1 218 ? -6.973 11.326 -0.086 1.00 92.88 218 SER A O 1
ATOM 1716 N N . GLN A 1 219 ? -7.765 9.419 -0.980 1.00 89.94 219 GLN A N 1
ATOM 1717 C CA . GLN A 1 219 ? -8.604 8.997 0.138 1.00 89.94 219 GLN A CA 1
ATOM 1718 C C . GLN A 1 219 ? -8.233 7.593 0.618 1.00 89.94 219 GLN A C 1
ATOM 1720 O O . GLN A 1 219 ? -7.649 6.791 -0.118 1.00 89.94 219 GLN A O 1
ATOM 1725 N N . ALA A 1 220 ? -8.590 7.289 1.866 1.00 89.94 220 ALA A N 1
ATOM 1726 C CA . ALA A 1 220 ? -8.601 5.920 2.357 1.00 89.94 220 ALA A CA 1
ATOM 1727 C C . ALA A 1 220 ? -9.817 5.187 1.779 1.00 89.94 220 ALA A C 1
ATOM 1729 O O . ALA A 1 220 ? -10.945 5.444 2.198 1.00 89.94 220 ALA A O 1
ATOM 1730 N N . LEU A 1 221 ? -9.581 4.278 0.835 1.00 86.31 221 LEU A N 1
ATOM 1731 C CA . LEU A 1 221 ? -10.627 3.442 0.269 1.00 86.31 221 LEU A CA 1
ATOM 1732 C C . LEU A 1 221 ? -11.198 2.521 1.348 1.00 86.31 221 LEU A C 1
ATOM 1734 O O . LEU A 1 221 ? -10.481 2.013 2.223 1.00 86.31 221 LEU A O 1
ATOM 1738 N N . ASN A 1 222 ? -12.503 2.298 1.277 1.00 81.06 222 ASN A N 1
ATOM 1739 C CA . ASN A 1 222 ? -13.200 1.410 2.190 1.00 81.06 222 ASN A CA 1
ATOM 1740 C C . ASN A 1 222 ? -12.954 -0.075 1.822 1.00 81.06 222 ASN A C 1
ATOM 1742 O O . ASN A 1 222 ? -12.504 -0.397 0.717 1.00 81.06 222 ASN A O 1
ATOM 1746 N N . PRO A 1 223 ? -13.238 -1.024 2.734 1.00 80.19 223 PRO A N 1
ATOM 1747 C CA . PRO A 1 223 ? -13.002 -2.446 2.476 1.00 80.19 223 PRO A CA 1
ATOM 1748 C C . PRO A 1 223 ? -13.727 -3.007 1.242 1.00 80.19 223 PRO A C 1
ATOM 1750 O O . PRO A 1 223 ? -13.235 -3.952 0.626 1.00 80.19 223 PRO A O 1
ATOM 1753 N N . GLN A 1 224 ? -14.892 -2.464 0.884 1.00 74.56 224 GLN A N 1
ATOM 1754 C CA . GLN A 1 224 ? -15.682 -2.888 -0.270 1.00 74.56 224 GLN A CA 1
ATOM 1755 C C . GLN A 1 224 ? -15.001 -2.477 -1.576 1.00 74.56 224 GLN A C 1
ATOM 1757 O O . GLN A 1 224 ? -14.909 -3.302 -2.482 1.00 74.56 224 GLN A O 1
ATOM 1762 N N . GLU A 1 225 ? -14.484 -1.251 -1.654 1.00 83.31 225 GLU A N 1
ATOM 1763 C CA . GLU A 1 225 ? -13.715 -0.739 -2.796 1.00 83.31 225 GLU A CA 1
ATOM 1764 C C . GLU A 1 225 ? -12.441 -1.563 -3.005 1.00 83.31 225 GLU A C 1
ATOM 1766 O O . GLU A 1 225 ? -12.223 -2.101 -4.090 1.00 83.31 225 GLU A O 1
ATOM 1771 N N . ILE A 1 226 ? -11.665 -1.790 -1.938 1.00 83.56 226 ILE A N 1
ATOM 1772 C CA . ILE A 1 226 ? -10.466 -2.645 -1.981 1.00 83.56 226 ILE A CA 1
ATOM 1773 C C . ILE A 1 226 ? -10.808 -4.079 -2.410 1.00 83.56 226 ILE A C 1
ATOM 1775 O O . ILE A 1 226 ? -10.094 -4.695 -3.208 1.00 83.56 226 ILE A O 1
ATOM 1779 N N . GLY A 1 227 ? -11.912 -4.627 -1.895 1.00 78.25 227 GLY A N 1
ATOM 1780 C CA . GLY A 1 227 ? -12.410 -5.942 -2.287 1.00 78.25 227 GLY A CA 1
ATOM 1781 C C . GLY A 1 227 ? -12.823 -6.001 -3.760 1.00 78.25 227 GLY A C 1
ATOM 1782 O O . GLY A 1 227 ? -12.563 -7.007 -4.422 1.00 78.25 227 GLY A O 1
ATOM 1783 N N . ALA A 1 228 ? -13.422 -4.931 -4.287 1.00 80.25 228 ALA A N 1
ATOM 1784 C CA . ALA A 1 228 ? -13.830 -4.822 -5.683 1.00 80.25 228 ALA A CA 1
ATOM 1785 C C . ALA A 1 228 ? -12.624 -4.720 -6.629 1.00 80.25 228 ALA A C 1
ATOM 1787 O O . ALA A 1 228 ? -12.584 -5.448 -7.622 1.00 80.25 228 ALA A O 1
ATOM 1788 N N . HIS A 1 229 ? -11.617 -3.903 -6.301 1.00 91.00 229 HIS A N 1
ATOM 1789 C CA . HIS A 1 229 ? -10.368 -3.807 -7.069 1.00 91.00 229 HIS A CA 1
ATOM 1790 C C . HIS A 1 229 ? -9.651 -5.158 -7.142 1.00 91.00 229 HIS A C 1
ATOM 1792 O O . HIS A 1 229 ? -9.310 -5.646 -8.221 1.00 91.00 229 HIS A O 1
ATOM 1798 N N . TYR A 1 230 ? -9.523 -5.830 -5.997 1.00 91.25 230 TYR A N 1
ATOM 1799 C CA . TYR A 1 230 ? -8.972 -7.178 -5.941 1.00 91.25 230 TYR A CA 1
ATOM 1800 C C . TYR A 1 230 ? -9.763 -8.181 -6.800 1.00 91.25 230 TYR A C 1
ATOM 1802 O O . TYR A 1 230 ? -9.166 -8.984 -7.520 1.00 91.25 230 TYR A O 1
ATOM 1810 N N . ALA A 1 231 ? -11.098 -8.148 -6.728 1.00 86.25 231 ALA A N 1
ATOM 1811 C CA . ALA A 1 231 ? -11.965 -9.078 -7.450 1.00 86.25 231 ALA A CA 1
ATOM 1812 C C . ALA A 1 231 ? -11.942 -8.863 -8.971 1.00 86.25 231 ALA A C 1
ATOM 1814 O O . ALA A 1 231 ? -12.022 -9.842 -9.715 1.00 86.25 231 ALA A O 1
ATOM 1815 N N . ALA A 1 232 ? -11.801 -7.616 -9.432 1.00 88.88 232 ALA A N 1
ATOM 1816 C CA . ALA A 1 232 ? -11.559 -7.315 -10.842 1.00 88.88 232 ALA A CA 1
ATOM 1817 C C . ALA A 1 232 ? -10.247 -7.968 -11.320 1.00 88.88 232 ALA A C 1
ATOM 1819 O O . ALA A 1 232 ? -10.188 -8.592 -12.385 1.00 88.88 232 ALA A O 1
ATOM 1820 N N . GLY A 1 233 ? -9.222 -7.908 -10.466 1.00 89.94 233 GLY A N 1
ATOM 1821 C CA . GLY A 1 233 ? -7.887 -8.435 -10.713 1.00 89.94 233 GLY A CA 1
ATOM 1822 C C . GLY A 1 233 ? -7.210 -7.806 -11.926 1.00 89.94 233 GLY A C 1
ATOM 1823 O O . GLY A 1 233 ? -7.662 -6.797 -12.453 1.00 89.94 233 GLY A O 1
ATOM 1824 N N . HIS A 1 234 ? -6.105 -8.404 -12.373 1.00 92.19 234 HIS A N 1
ATOM 1825 C CA . HIS A 1 234 ? -5.257 -7.795 -13.396 1.00 92.19 234 HIS A CA 1
ATOM 1826 C C . HIS A 1 234 ? -4.769 -8.817 -14.439 1.00 92.19 234 HIS A C 1
ATOM 1828 O O . HIS A 1 234 ? -4.371 -9.921 -14.053 1.00 92.19 234 HIS A O 1
ATOM 1834 N N . PRO A 1 235 ? -4.725 -8.490 -15.749 1.00 92.81 235 PRO A N 1
ATOM 1835 C CA . PRO A 1 235 ? -4.275 -9.418 -16.798 1.00 92.81 235 PRO A CA 1
ATOM 1836 C C . PRO A 1 235 ? -2.871 -9.994 -16.570 1.00 92.81 235 PRO A C 1
ATOM 1838 O O . PRO A 1 235 ? -2.588 -11.131 -16.945 1.00 92.81 235 PRO A O 1
ATOM 1841 N N . ALA A 1 236 ? -1.990 -9.238 -15.902 1.00 92.62 236 ALA A N 1
ATOM 1842 C CA . ALA A 1 236 ? -0.644 -9.705 -15.564 1.00 92.62 236 ALA A CA 1
ATOM 1843 C C . ALA A 1 236 ? -0.608 -10.818 -14.494 1.00 92.62 236 ALA A C 1
ATOM 1845 O O . ALA A 1 236 ? 0.436 -11.432 -14.254 1.00 92.62 236 ALA A O 1
ATOM 1846 N N . VAL A 1 237 ? -1.740 -11.059 -13.831 1.00 91.88 237 VAL A N 1
ATOM 1847 C CA . VAL A 1 237 ? -1.912 -11.970 -12.700 1.00 91.88 237 VAL A CA 1
ATOM 1848 C C . VAL A 1 237 ? -2.757 -13.163 -13.160 1.00 91.88 237 VAL A C 1
ATOM 1850 O O . VAL A 1 237 ? -3.981 -13.034 -13.261 1.00 91.88 237 VAL A O 1
ATOM 1853 N N . PRO A 1 238 ? -2.134 -14.331 -13.428 1.00 80.81 238 PRO A N 1
ATOM 1854 C CA . PRO A 1 238 ? -2.841 -15.517 -13.901 1.00 80.81 238 PRO A CA 1
ATOM 1855 C C . PRO A 1 238 ? -3.955 -15.962 -12.945 1.00 80.81 238 PRO A C 1
ATOM 1857 O O . PRO A 1 238 ? -3.730 -16.090 -11.737 1.00 80.81 238 PRO A O 1
ATOM 1860 N N . ASP A 1 239 ? -5.122 -16.296 -13.496 1.00 65.00 239 ASP A N 1
ATOM 1861 C CA . ASP A 1 239 ? -6.309 -16.727 -12.740 1.00 65.00 239 ASP A CA 1
ATOM 1862 C C . ASP A 1 239 ? -6.077 -17.979 -11.883 1.00 65.00 239 ASP A C 1
ATOM 1864 O O . ASP A 1 239 ? -6.688 -18.135 -10.829 1.00 65.00 239 ASP A O 1
ATOM 1868 N N . SER A 1 240 ? -5.133 -18.844 -12.269 1.00 50.34 240 SER A N 1
ATOM 1869 C CA . SER A 1 240 ? -4.750 -20.043 -11.505 1.00 50.34 240 SER A CA 1
ATOM 1870 C C . SER A 1 240 ? -4.008 -19.747 -10.194 1.00 50.34 240 SER A C 1
ATOM 1872 O O . SER A 1 240 ? -3.724 -20.671 -9.430 1.00 50.34 240 SER A O 1
ATOM 1874 N N . LYS A 1 241 ? -3.671 -18.476 -9.932 1.00 47.25 241 LYS A N 1
ATOM 1875 C CA . LYS A 1 241 ? -2.990 -18.015 -8.711 1.00 47.25 241 LYS A CA 1
ATOM 1876 C C . LYS A 1 241 ? -3.705 -16.874 -7.986 1.00 47.25 241 LYS A C 1
ATOM 1878 O O . LYS A 1 241 ? -3.290 -16.534 -6.879 1.00 47.25 241 LYS A O 1
ATOM 1883 N N . ARG A 1 242 ? -4.789 -16.331 -8.550 1.00 48.16 242 ARG A N 1
ATOM 1884 C CA . ARG A 1 242 ? -5.820 -15.666 -7.744 1.00 48.16 242 ARG A CA 1
ATOM 1885 C C . ARG A 1 242 ? -6.434 -16.769 -6.880 1.00 48.16 242 ARG A C 1
ATOM 1887 O O . ARG A 1 242 ? -6.678 -17.848 -7.420 1.00 48.16 242 ARG A O 1
ATOM 1894 N N . PRO A 1 243 ? -6.645 -16.590 -5.567 1.00 36.72 243 PRO A N 1
ATOM 1895 C CA . PRO A 1 243 ? -7.518 -17.467 -4.808 1.00 36.72 243 PRO A CA 1
ATOM 1896 C C . PRO A 1 243 ? -8.792 -17.694 -5.619 1.00 36.72 243 PRO A C 1
ATOM 1898 O O . PRO A 1 243 ? -9.637 -16.809 -5.731 1.00 36.72 243 PRO A O 1
ATOM 1901 N N . THR A 1 244 ? -8.901 -18.867 -6.245 1.00 33.50 244 THR A N 1
ATOM 1902 C CA . THR A 1 244 ? -10.143 -19.314 -6.856 1.00 33.50 244 THR A CA 1
ATOM 1903 C C . THR A 1 244 ? -11.165 -19.148 -5.752 1.00 33.50 244 THR A C 1
ATOM 1905 O O . THR A 1 244 ? -10.880 -19.606 -4.640 1.00 33.50 244 THR A O 1
ATOM 1908 N N . ALA A 1 245 ? -12.272 -18.435 -6.008 1.00 36.50 245 ALA A N 1
ATOM 1909 C CA . ALA A 1 245 ? -13.362 -18.293 -5.047 1.00 36.50 245 ALA A CA 1
ATOM 1910 C C . ALA A 1 245 ? -13.512 -19.639 -4.347 1.00 36.50 245 ALA A C 1
ATOM 1912 O O . ALA A 1 245 ? -13.776 -20.632 -5.031 1.00 36.50 245 ALA A O 1
ATOM 1913 N N . ILE A 1 246 ? -13.145 -19.688 -3.056 1.00 30.52 246 ILE A N 1
ATOM 1914 C CA . ILE A 1 246 ? -12.794 -20.954 -2.411 1.00 30.52 246 ILE A CA 1
ATOM 1915 C C . ILE A 1 246 ? -13.940 -21.908 -2.703 1.00 30.52 246 ILE A C 1
ATOM 1917 O O . ILE A 1 246 ? -15.090 -21.592 -2.379 1.00 30.52 246 ILE A O 1
ATOM 1921 N N . SER A 1 247 ? -13.643 -23.029 -3.376 1.00 31.39 247 SER A N 1
ATOM 1922 C CA . SER A 1 247 ? -14.610 -24.108 -3.545 1.00 31.39 247 SER A CA 1
ATOM 1923 C C . SER A 1 247 ? -15.287 -24.275 -2.196 1.00 31.39 247 SER A C 1
ATOM 1925 O O . SER A 1 247 ? -14.595 -24.489 -1.198 1.00 31.39 247 SER A O 1
ATOM 1927 N N . LYS A 1 248 ? -16.620 -24.134 -2.136 1.00 36.06 248 LYS A N 1
ATOM 1928 C CA . LYS A 1 248 ? -17.400 -24.170 -0.881 1.00 36.06 248 LYS A CA 1
ATOM 1929 C C . LYS A 1 248 ? -17.080 -25.395 0.001 1.00 36.06 248 LYS A C 1
ATOM 1931 O O . LYS A 1 248 ? -17.488 -25.435 1.153 1.00 36.06 248 LYS A O 1
ATOM 1936 N N . LYS A 1 249 ? -16.350 -26.381 -0.535 1.00 34.97 249 LYS A N 1
ATOM 1937 C CA . LYS A 1 249 ? -15.851 -27.587 0.126 1.00 34.97 249 LYS A CA 1
ATOM 1938 C C . LYS A 1 249 ? -14.526 -27.455 0.900 1.00 34.97 249 LYS A C 1
ATOM 1940 O O . LYS A 1 249 ? -14.229 -28.379 1.646 1.00 34.97 249 LYS A O 1
ATOM 1945 N N . GLN A 1 250 ? -13.725 -26.394 0.747 1.00 26.52 250 GLN A N 1
ATOM 1946 C CA . GLN A 1 250 ? -12.354 -26.341 1.307 1.00 26.52 250 GLN A CA 1
ATOM 1947 C C . GLN A 1 250 ? -12.039 -25.113 2.170 1.00 26.52 250 GLN A C 1
ATOM 1949 O O . GLN A 1 250 ? -10.920 -24.959 2.656 1.00 26.52 250 GLN A O 1
ATOM 1954 N N . ILE A 1 251 ? -13.041 -24.275 2.438 1.00 31.45 251 ILE A N 1
ATOM 1955 C CA . ILE A 1 251 ? -12.993 -23.370 3.582 1.00 31.45 251 ILE A CA 1
ATOM 1956 C C . ILE A 1 251 ? -13.090 -24.288 4.804 1.00 31.45 251 ILE A C 1
ATOM 1958 O O . ILE A 1 251 ? -14.184 -24.753 5.120 1.00 31.45 251 ILE A O 1
ATOM 1962 N N . LYS A 1 252 ? -11.983 -24.563 5.513 1.00 34.44 252 LYS A N 1
ATOM 1963 C CA . LYS A 1 252 ? -12.141 -24.777 6.956 1.00 34.44 252 LYS A CA 1
ATOM 1964 C C . LYS A 1 252 ? -12.721 -23.446 7.399 1.00 34.44 252 LYS A C 1
ATOM 1966 O O . LYS A 1 252 ? -12.028 -22.448 7.169 1.00 34.44 252 LYS A O 1
ATOM 1971 N N . PRO A 1 253 ? -13.994 -23.389 7.833 1.00 28.19 253 PRO A N 1
ATOM 1972 C CA . PRO A 1 253 ? -14.609 -22.127 8.175 1.00 28.19 253 PRO A CA 1
ATOM 1973 C C . PRO A 1 253 ? -13.572 -21.354 8.990 1.00 28.19 253 PRO A C 1
ATOM 1975 O O . PRO A 1 253 ? -12.927 -21.940 9.869 1.00 28.19 253 PRO A O 1
ATOM 1978 N N . LEU A 1 254 ? -13.453 -20.039 8.767 1.00 28.45 254 LEU A N 1
ATOM 1979 C CA . LEU A 1 254 ? -13.177 -19.194 9.927 1.00 28.45 254 LEU A CA 1
ATOM 1980 C C . LEU A 1 254 ? -14.044 -19.759 11.063 1.00 28.45 254 LEU A C 1
ATOM 1982 O O . LEU A 1 254 ? -15.110 -20.324 10.768 1.00 28.45 254 LEU A O 1
ATOM 1986 N N . PRO A 1 255 ? -13.704 -19.625 12.343 1.00 26.41 255 PRO A N 1
ATOM 1987 C CA . PRO A 1 255 ? -14.816 -19.507 13.251 1.00 26.41 255 PRO A CA 1
ATOM 1988 C C . PRO A 1 255 ? -15.689 -18.385 12.647 1.00 26.41 255 PRO A C 1
ATOM 1990 O O . PRO A 1 255 ? -15.453 -17.201 12.839 1.00 26.41 255 PRO A O 1
ATOM 1993 N N . ARG A 1 256 ? -16.739 -18.771 11.894 1.00 29.61 256 ARG A N 1
ATOM 1994 C CA . ARG A 1 256 ? -18.072 -18.359 12.222 1.00 29.61 256 ARG A CA 1
ATOM 1995 C C . ARG A 1 256 ? -17.965 -18.420 13.727 1.00 29.61 256 ARG A C 1
ATOM 1997 O O . ARG A 1 256 ? -17.849 -19.503 14.303 1.00 29.61 256 ARG A O 1
ATOM 2004 N N . ILE A 1 257 ? -17.933 -17.249 14.348 1.00 34.03 257 ILE A N 1
ATOM 2005 C CA . ILE A 1 257 ? -18.829 -17.114 15.468 1.00 34.03 257 ILE A CA 1
ATOM 2006 C C . ILE A 1 257 ? -20.087 -17.737 14.891 1.00 34.03 257 ILE A C 1
ATOM 2008 O O . ILE A 1 257 ? -20.693 -17.208 13.954 1.00 34.03 257 ILE A O 1
ATOM 2012 N N . ALA A 1 258 ? -20.311 -18.998 15.257 1.00 29.58 258 ALA A N 1
ATOM 2013 C CA . ALA A 1 258 ? -21.636 -19.503 15.234 1.00 29.58 258 ALA A CA 1
ATOM 2014 C C . ALA A 1 258 ? -22.297 -18.439 16.100 1.00 29.58 258 ALA A C 1
ATOM 2016 O O . ALA A 1 258 ? -22.176 -18.441 17.320 1.00 29.58 258 ALA A O 1
ATOM 2017 N N . VAL A 1 259 ? -22.923 -17.456 15.442 1.00 41.41 259 VAL A N 1
ATOM 2018 C CA . VAL A 1 259 ? -24.275 -17.134 15.828 1.00 41.41 259 VAL A CA 1
ATOM 2019 C C . VAL A 1 259 ? -24.834 -18.534 15.931 1.00 41.41 259 VAL A C 1
ATOM 2021 O O . VAL A 1 259 ? -24.851 -19.251 14.922 1.00 41.41 259 VAL A O 1
ATOM 2024 N N . GLY A 1 260 ? -24.941 -19.028 17.168 1.00 34.22 260 GLY A N 1
ATOM 2025 C CA . GLY A 1 260 ? -25.382 -20.389 17.398 1.00 34.22 260 GLY A CA 1
ATOM 2026 C C . GLY A 1 260 ? -26.761 -20.520 16.767 1.00 34.22 260 GLY A C 1
ATOM 2027 O O . GLY A 1 260 ? -27.206 -19.684 15.983 1.00 34.22 260 GLY A O 1
ATOM 2028 N N . ASP A 1 261 ? -27.570 -21.439 17.233 1.00 43.06 261 ASP A N 1
ATOM 2029 C CA . ASP A 1 261 ? -29.004 -21.338 16.948 1.00 43.06 261 ASP A CA 1
ATOM 2030 C C . ASP A 1 261 ? -29.669 -20.108 17.635 1.00 43.06 261 ASP A C 1
ATOM 2032 O O . ASP A 1 261 ? -30.867 -20.091 17.901 1.00 43.06 261 ASP A O 1
ATOM 2036 N N . GLY A 1 262 ? -28.887 -19.065 17.946 1.00 48.56 262 GLY A N 1
ATOM 2037 C CA . GLY A 1 262 ? -29.311 -17.759 18.396 1.00 48.56 262 GLY A CA 1
ATOM 2038 C C . GLY A 1 262 ? -29.747 -16.852 17.238 1.00 48.56 262 GLY A C 1
ATOM 2039 O O . GLY A 1 262 ? -29.406 -17.071 16.074 1.00 48.56 262 GLY A O 1
ATOM 2040 N N . PRO A 1 263 ? -30.524 -15.810 17.552 1.00 49.72 263 PRO A N 1
ATOM 2041 C CA . PRO A 1 263 ? -31.100 -14.919 16.557 1.00 49.72 263 PRO A CA 1
ATOM 2042 C C . PRO A 1 263 ? -30.012 -14.186 15.758 1.00 49.72 263 PRO A C 1
ATOM 2044 O O . PRO A 1 263 ? -29.075 -13.620 16.321 1.00 49.72 263 PRO A O 1
ATOM 2047 N N . SER A 1 264 ? -30.153 -14.159 14.431 1.00 54.50 264 SER A N 1
ATOM 2048 C CA . SER A 1 264 ? -29.366 -13.279 13.565 1.00 54.50 264 SER A CA 1
ATOM 2049 C C . SER A 1 264 ? -29.678 -11.819 13.892 1.00 54.50 264 SER A C 1
ATOM 2051 O O . SER A 1 264 ? -30.844 -11.423 13.866 1.00 54.50 264 SER A O 1
ATOM 2053 N N . ILE A 1 265 ? -28.653 -11.014 14.170 1.00 66.31 265 ILE A N 1
ATOM 2054 C CA . ILE A 1 265 ? -28.818 -9.587 14.463 1.00 66.31 265 ILE A CA 1
ATOM 2055 C C . ILE A 1 265 ? -28.718 -8.791 13.157 1.00 66.31 265 ILE A C 1
ATOM 2057 O O . ILE A 1 265 ? -27.683 -8.798 12.492 1.00 66.31 265 ILE A O 1
ATOM 2061 N N . GLU A 1 266 ? -29.789 -8.084 12.800 1.00 77.69 266 GLU A N 1
ATOM 2062 C CA . GLU A 1 266 ? -29.809 -7.155 11.669 1.00 77.69 266 GLU A CA 1
ATOM 2063 C C . GLU A 1 266 ? -29.440 -5.745 12.153 1.00 77.69 266 GLU A C 1
ATOM 2065 O O . GLU A 1 266 ? -30.204 -5.090 12.862 1.00 77.69 266 GLU A O 1
ATOM 2070 N N . LEU A 1 267 ? -28.245 -5.276 11.787 1.00 79.06 267 LEU A N 1
ATOM 2071 C CA . LEU A 1 267 ? -27.764 -3.946 12.182 1.00 79.06 267 LEU A CA 1
ATOM 2072 C C . LEU A 1 267 ? -28.326 -2.836 11.292 1.00 79.06 267 LEU A C 1
ATOM 2074 O O . LEU A 1 267 ? -28.523 -1.705 11.741 1.00 79.06 267 LEU A O 1
ATOM 2078 N N . THR A 1 268 ? -28.577 -3.153 10.022 1.00 76.88 268 THR A N 1
ATOM 2079 C CA . THR A 1 268 ? -29.021 -2.207 8.996 1.00 76.88 268 THR A CA 1
ATOM 2080 C C . THR A 1 268 ? -29.918 -2.923 7.994 1.00 76.88 268 THR A C 1
ATOM 2082 O O . THR A 1 268 ? -29.737 -4.115 7.759 1.00 76.88 268 THR A O 1
ATOM 2085 N N . ALA A 1 269 ? -30.864 -2.201 7.395 1.00 76.62 269 ALA A N 1
ATOM 2086 C CA . ALA A 1 269 ? -31.729 -2.723 6.339 1.00 76.62 269 ALA A CA 1
ATOM 2087 C C . ALA A 1 269 ? -31.919 -1.655 5.259 1.00 76.62 269 ALA A C 1
ATOM 2089 O O . ALA A 1 269 ? -32.412 -0.562 5.548 1.00 76.62 269 ALA A O 1
ATOM 2090 N N . GLY A 1 270 ? -31.522 -1.957 4.019 1.00 69.94 270 GLY A N 1
ATOM 2091 C CA . GLY A 1 270 ? -31.635 -1.020 2.893 1.00 69.94 270 GLY A CA 1
ATOM 2092 C C . GLY A 1 270 ? -30.906 0.310 3.126 1.00 69.94 270 GLY A C 1
ATOM 2093 O O . GLY A 1 270 ? -31.476 1.364 2.855 1.00 69.94 270 GLY A O 1
ATOM 2094 N N . GLY A 1 271 ? -29.699 0.269 3.706 1.00 67.19 271 GLY A N 1
ATOM 2095 C CA . GLY A 1 271 ? -28.896 1.462 4.012 1.00 67.19 271 GLY A CA 1
ATOM 2096 C C . GLY A 1 271 ? -29.413 2.307 5.183 1.00 67.19 271 GLY A C 1
ATOM 2097 O O . GLY A 1 271 ? -28.912 3.402 5.419 1.00 67.19 271 GLY A O 1
ATOM 2098 N N . LYS A 1 272 ? -30.415 1.827 5.933 1.00 74.69 272 LYS A N 1
ATOM 2099 C CA . LYS A 1 272 ? -30.949 2.508 7.122 1.00 74.69 272 LYS A CA 1
ATOM 2100 C C . LYS A 1 272 ? -30.540 1.786 8.408 1.00 74.69 272 LYS A C 1
ATOM 2102 O O . LYS A 1 272 ? -30.560 0.551 8.425 1.00 74.69 272 LYS A O 1
ATOM 2107 N N . PRO A 1 273 ? -30.222 2.519 9.491 1.00 84.94 273 PRO A N 1
ATOM 2108 C CA . PRO A 1 273 ? -29.876 1.913 10.771 1.00 84.94 273 PRO A CA 1
ATOM 2109 C C . PRO A 1 273 ? -31.081 1.162 11.358 1.00 84.94 273 PRO A C 1
ATOM 2111 O O . PRO A 1 273 ? -32.205 1.666 11.355 1.00 84.94 273 PRO A O 1
ATOM 2114 N N . ARG A 1 274 ? -30.849 -0.057 11.852 1.00 88.25 274 ARG A N 1
ATOM 2115 C CA . ARG A 1 274 ? -31.830 -0.894 12.574 1.00 88.25 274 ARG A CA 1
ATOM 2116 C C . ARG A 1 274 ? -31.404 -1.210 14.005 1.00 88.25 274 ARG A C 1
ATOM 2118 O O . ARG A 1 274 ? -32.217 -1.701 14.782 1.00 88.25 274 ARG A O 1
ATOM 2125 N N . ALA A 1 275 ? -30.160 -0.894 14.346 1.00 92.38 275 ALA A N 1
ATOM 2126 C CA . ALA A 1 275 ? -29.617 -1.024 15.683 1.00 92.38 275 ALA A CA 1
ATOM 2127 C C . ALA A 1 275 ? -29.141 0.329 16.228 1.00 92.38 275 ALA A C 1
ATOM 2129 O O . ALA A 1 275 ? -28.893 1.275 15.477 1.00 92.38 275 ALA A O 1
ATOM 2130 N N . THR A 1 276 ? -29.006 0.406 17.548 1.00 94.69 276 THR A N 1
ATOM 2131 C CA . THR A 1 276 ? -28.445 1.560 18.258 1.00 94.69 276 THR A CA 1
ATOM 2132 C C . THR A 1 276 ? -27.260 1.106 19.099 1.00 94.69 276 THR A C 1
ATOM 2134 O O . THR A 1 276 ? -27.342 0.092 19.790 1.00 94.69 276 THR A O 1
ATOM 2137 N N . ILE A 1 277 ? -26.156 1.845 19.034 1.00 95.50 277 ILE A N 1
ATOM 2138 C CA . ILE A 1 277 ? -24.991 1.631 19.890 1.00 95.50 277 ILE A CA 1
ATOM 2139 C C . ILE A 1 277 ? -25.269 2.294 21.234 1.00 95.50 277 ILE A C 1
ATOM 2141 O O . ILE A 1 277 ? -25.672 3.457 21.291 1.00 95.50 277 ILE A O 1
ATOM 2145 N N . VAL A 1 278 ? -25.046 1.553 22.311 1.00 95.88 278 VAL A N 1
ATOM 2146 C CA . VAL A 1 278 ? -25.309 2.004 23.672 1.00 95.88 278 VAL A CA 1
ATOM 2147 C C . VAL A 1 278 ? -24.026 1.957 24.488 1.00 95.88 278 VAL A C 1
ATOM 2149 O O . VAL A 1 278 ? -23.323 0.946 24.489 1.00 95.88 278 VAL A O 1
ATOM 2152 N N . ILE A 1 279 ? -23.727 3.052 25.181 1.00 93.81 279 ILE A N 1
ATOM 2153 C CA . ILE A 1 279 ? -22.579 3.182 26.086 1.00 93.81 279 ILE A CA 1
ATOM 2154 C C . ILE A 1 279 ? -23.045 3.384 27.536 1.00 93.81 279 ILE A C 1
ATOM 2156 O O . ILE A 1 279 ? -24.180 3.823 27.746 1.00 93.81 279 ILE A O 1
ATOM 2160 N N . PRO A 1 280 ? -22.197 3.080 28.539 1.00 93.19 280 PRO A N 1
ATOM 2161 C CA . PRO A 1 280 ? -22.537 3.287 29.942 1.00 93.19 280 PRO A CA 1
ATOM 2162 C C . PRO A 1 280 ? -22.872 4.747 30.238 1.00 93.19 280 PRO A C 1
ATOM 2164 O O . PRO A 1 280 ? -22.310 5.647 29.606 1.00 93.19 280 PRO A O 1
ATOM 2167 N N . ARG A 1 281 ? -23.715 4.989 31.245 1.00 89.56 281 ARG A N 1
ATOM 2168 C CA . ARG A 1 281 ? -24.068 6.357 31.666 1.00 89.56 281 ARG A CA 1
ATOM 2169 C C . ARG A 1 281 ? -22.840 7.219 31.969 1.00 89.56 281 ARG A C 1
ATOM 2171 O O . ARG A 1 281 ? -22.753 8.359 31.526 1.00 89.56 281 ARG A O 1
ATOM 2178 N N . ASP A 1 282 ? -21.865 6.626 32.650 1.00 87.06 282 ASP A N 1
ATOM 2179 C CA . ASP A 1 282 ? -20.594 7.258 33.007 1.00 87.06 282 ASP A CA 1
ATOM 2180 C C . ASP A 1 282 ? -19.450 6.746 32.112 1.00 87.06 282 ASP A C 1
ATOM 2182 O O . ASP A 1 282 ? -18.357 6.408 32.579 1.00 87.06 282 ASP A O 1
ATOM 2186 N N . ALA A 1 283 ? -19.713 6.622 30.804 1.00 83.06 283 ALA A N 1
ATOM 2187 C CA . ALA A 1 283 ? -18.743 6.117 29.841 1.00 83.06 283 ALA A CA 1
ATOM 2188 C C . ALA A 1 283 ? -17.427 6.904 29.905 1.00 83.06 283 ALA A C 1
ATOM 2190 O O . ALA A 1 283 ? -17.370 8.115 29.678 1.00 83.06 283 ALA A O 1
ATOM 2191 N N . LYS A 1 284 ? -16.326 6.185 30.145 1.00 80.75 284 LYS A N 1
ATOM 2192 C CA . LYS A 1 284 ? -14.983 6.752 30.013 1.00 80.75 284 LYS A CA 1
ATOM 2193 C C . LYS A 1 284 ? -14.741 7.148 28.557 1.00 80.75 284 LYS A C 1
ATOM 2195 O O . LYS A 1 284 ? -15.269 6.515 27.643 1.00 80.75 284 LYS A O 1
ATOM 2200 N N . HIS A 1 285 ? -13.862 8.129 28.348 1.00 64.75 285 HIS A N 1
ATOM 2201 C CA . HIS A 1 285 ? -13.447 8.600 27.020 1.00 64.75 285 HIS A CA 1
ATOM 2202 C C . HIS A 1 285 ? -13.234 7.454 26.010 1.00 64.75 285 HIS A C 1
ATOM 2204 O O . HIS A 1 285 ? -13.811 7.468 24.927 1.00 64.75 285 HIS A O 1
ATOM 2210 N N . TRP A 1 286 ? -12.487 6.417 26.404 1.00 66.38 286 TRP A N 1
ATOM 2211 C CA . TRP A 1 286 ? -12.160 5.271 25.548 1.00 66.38 286 TRP A CA 1
ATOM 2212 C C . TRP A 1 286 ? -13.367 4.426 25.132 1.00 66.38 286 TRP A C 1
ATOM 2214 O O . TRP A 1 286 ? -13.402 3.912 24.020 1.00 66.38 286 TRP A O 1
ATOM 2224 N N . THR A 1 287 ? -14.381 4.310 25.988 1.00 79.75 287 THR A N 1
ATOM 2225 C CA . THR A 1 287 ? -15.634 3.624 25.648 1.00 79.75 287 THR A CA 1
ATOM 2226 C C . THR A 1 287 ? -16.428 4.424 24.615 1.00 79.75 287 THR A C 1
ATOM 2228 O O . THR A 1 287 ? -16.986 3.849 23.683 1.00 79.75 287 THR A O 1
ATOM 2231 N N . GLY A 1 288 ? -16.417 5.756 24.729 1.00 77.25 288 GLY A N 1
ATOM 2232 C CA . GLY A 1 288 ? -16.991 6.646 23.720 1.00 77.25 288 GLY A CA 1
ATOM 2233 C C . GLY A 1 288 ? -16.269 6.562 22.370 1.00 77.25 288 GLY A C 1
ATOM 2234 O O . GLY A 1 288 ? -16.928 6.523 21.333 1.00 77.25 288 GLY A O 1
ATOM 2235 N N . GLU A 1 289 ? -14.936 6.485 22.374 1.00 71.44 289 GLU A N 1
ATOM 2236 C CA . GLU A 1 289 ? -14.135 6.278 21.157 1.00 71.44 289 GLU A CA 1
ATOM 2237 C C . GLU A 1 289 ? -14.422 4.925 20.502 1.00 71.44 289 GLU A C 1
ATOM 2239 O O . GLU A 1 289 ? -14.712 4.871 19.308 1.00 71.44 289 GLU A O 1
ATOM 2244 N N . ALA A 1 290 ? -14.461 3.841 21.280 1.00 71.12 290 ALA A N 1
ATOM 2245 C CA . ALA A 1 290 ? -14.808 2.518 20.763 1.00 71.12 290 ALA A CA 1
ATOM 2246 C C . ALA A 1 290 ? -16.205 2.497 20.111 1.00 71.12 290 ALA A C 1
ATOM 2248 O O . ALA A 1 290 ? -16.391 1.904 19.046 1.00 71.12 290 ALA A O 1
ATOM 2249 N N . ALA A 1 291 ? -17.185 3.189 20.703 1.00 83.25 291 ALA A N 1
ATOM 2250 C CA . ALA A 1 291 ? -18.522 3.324 20.128 1.00 83.25 291 ALA A CA 1
ATOM 2251 C C . ALA A 1 291 ? -18.516 4.120 18.813 1.00 83.25 291 ALA A C 1
ATOM 2253 O O . ALA A 1 291 ? -19.181 3.723 17.854 1.00 83.25 291 ALA A O 1
ATOM 2254 N N . ARG A 1 292 ? -17.736 5.208 18.737 1.00 79.75 292 ARG A N 1
ATOM 2255 C CA . ARG A 1 292 ? -17.533 5.978 17.497 1.00 79.75 292 ARG A CA 1
ATOM 2256 C C . ARG A 1 292 ? -16.871 5.139 16.410 1.00 79.75 292 ARG A C 1
ATOM 2258 O O . ARG A 1 292 ? -17.291 5.211 15.258 1.00 79.75 292 ARG A O 1
ATOM 2265 N N . TRP A 1 293 ? -15.901 4.301 16.761 1.00 74.62 293 TRP A N 1
ATOM 2266 C CA . TRP A 1 293 ? -15.271 3.387 15.810 1.00 74.62 293 TRP A CA 1
ATOM 2267 C C . TRP A 1 293 ? -16.253 2.354 15.282 1.00 74.62 293 TRP A C 1
ATOM 2269 O O . TRP A 1 293 ? -16.347 2.175 14.071 1.00 74.62 293 TRP A O 1
ATOM 2279 N N . LEU A 1 294 ? -17.029 1.715 16.159 1.00 83.69 294 LEU A N 1
ATOM 2280 C CA . LEU A 1 294 ? -18.059 0.774 15.732 1.00 83.69 294 LEU A CA 1
ATOM 2281 C C . LEU A 1 294 ? -19.077 1.445 14.798 1.00 83.69 294 LEU A C 1
ATOM 2283 O O . LEU A 1 294 ? -19.383 0.893 13.742 1.00 83.69 294 LEU A O 1
ATOM 2287 N N . GLN A 1 295 ? -19.562 2.640 15.148 1.00 89.62 295 GLN A N 1
ATOM 2288 C CA . GLN A 1 295 ? -20.465 3.421 14.298 1.00 89.62 295 GLN A CA 1
ATOM 2289 C C . GLN A 1 295 ? -19.847 3.664 12.920 1.00 89.62 295 GLN A C 1
ATOM 2291 O O . GLN A 1 295 ? -20.496 3.400 11.912 1.00 89.62 295 GLN A O 1
ATOM 2296 N N . HIS A 1 296 ? -18.599 4.131 12.885 1.00 69.94 296 HIS A N 1
ATOM 2297 C CA . HIS A 1 296 ? -17.897 4.443 11.648 1.00 69.94 296 HIS A CA 1
ATOM 2298 C C . HIS A 1 296 ? -17.690 3.202 10.775 1.00 69.94 296 HIS A C 1
ATOM 2300 O O . HIS A 1 296 ? -17.948 3.249 9.578 1.00 69.94 296 HIS A O 1
ATOM 2306 N N . TYR A 1 297 ? -17.299 2.066 11.358 1.00 68.94 297 TYR A N 1
ATOM 2307 C CA . TYR A 1 297 ? -17.134 0.825 10.601 1.00 68.94 297 TYR A CA 1
ATOM 2308 C C . TYR A 1 297 ? -18.459 0.289 10.058 1.00 68.94 297 TYR A C 1
ATOM 2310 O O . TYR A 1 297 ? -18.490 -0.201 8.931 1.00 68.94 297 TYR A O 1
ATOM 2318 N N . VAL A 1 298 ? -19.557 0.404 10.812 1.00 75.31 298 VAL A N 1
ATOM 2319 C CA . VAL A 1 298 ? -20.887 0.054 10.291 1.00 75.31 298 VAL A CA 1
ATOM 2320 C C . VAL A 1 298 ? -21.291 1.009 9.169 1.00 75.31 298 VAL A C 1
ATOM 2322 O O . VAL A 1 298 ? -21.770 0.544 8.137 1.00 75.31 298 VAL A O 1
ATOM 2325 N N . GLU A 1 299 ? -21.053 2.311 9.320 1.00 76.56 299 GLU A N 1
ATOM 2326 C CA . GLU A 1 299 ? -21.354 3.317 8.297 1.00 76.56 299 GLU A CA 1
ATOM 2327 C C . GLU A 1 299 ? -20.559 3.067 7.011 1.00 76.56 299 GLU A C 1
ATOM 2329 O O . GLU A 1 299 ? -21.163 2.968 5.947 1.00 76.56 299 GLU A O 1
ATOM 2334 N N . LEU A 1 300 ? -19.246 2.837 7.098 1.00 55.91 300 LEU A N 1
ATOM 2335 C CA . LEU A 1 300 ? -18.420 2.447 5.951 1.00 55.91 300 LEU A CA 1
ATOM 2336 C C . LEU A 1 300 ? -18.921 1.155 5.305 1.00 55.91 300 LEU A C 1
ATOM 2338 O O . LEU A 1 300 ? -18.952 1.039 4.084 1.00 55.91 300 LEU A O 1
ATOM 2342 N N . ALA A 1 301 ? -19.322 0.175 6.118 1.00 55.94 301 ALA A N 1
ATOM 2343 C CA . ALA A 1 301 ? -19.685 -1.132 5.598 1.00 55.94 301 ALA A CA 1
ATOM 2344 C C . ALA A 1 301 ? -21.078 -1.192 4.956 1.00 55.94 301 ALA A C 1
ATOM 2346 O O . ALA A 1 301 ? -21.347 -2.104 4.171 1.00 55.94 301 ALA A O 1
ATOM 2347 N N . THR A 1 302 ? -21.975 -0.277 5.324 1.00 70.00 302 THR A N 1
ATOM 2348 C CA . THR A 1 302 ? -23.412 -0.390 5.019 1.00 70.00 302 THR A CA 1
ATOM 2349 C C . THR A 1 302 ? -24.048 0.892 4.483 1.00 70.00 302 THR A C 1
ATOM 2351 O O . THR A 1 302 ? -25.197 0.860 4.043 1.00 70.00 302 THR A O 1
ATOM 2354 N N . GLY A 1 303 ? -23.349 2.026 4.561 1.00 68.12 303 GLY A N 1
ATOM 2355 C CA . GLY A 1 303 ? -23.890 3.367 4.334 1.00 68.12 303 GLY A CA 1
ATOM 2356 C C . GLY A 1 303 ? -24.795 3.885 5.459 1.00 68.12 303 GLY A C 1
ATOM 2357 O O . GLY A 1 303 ? -25.261 5.019 5.390 1.00 68.12 303 GLY A O 1
ATOM 2358 N N . ALA A 1 304 ? -25.068 3.082 6.495 1.00 73.38 304 ALA A N 1
ATOM 2359 C CA . ALA A 1 304 ? -25.972 3.447 7.577 1.00 73.38 304 ALA A CA 1
ATOM 2360 C C . ALA A 1 304 ? -25.209 3.867 8.835 1.00 73.38 304 ALA A C 1
ATOM 2362 O O . ALA A 1 304 ? -24.483 3.078 9.442 1.00 73.38 304 ALA A O 1
ATOM 2363 N N . LYS A 1 305 ? -25.464 5.089 9.298 1.00 87.62 305 LYS A N 1
ATOM 2364 C CA . LYS A 1 305 ? -24.933 5.589 10.564 1.00 87.62 305 LYS A CA 1
ATOM 2365 C C . LYS A 1 305 ? -25.828 5.178 11.733 1.00 87.62 305 LYS A C 1
ATOM 2367 O O . LYS A 1 305 ? -26.943 5.682 11.870 1.00 87.62 305 LYS A O 1
ATOM 2372 N N . LEU A 1 306 ? -25.356 4.261 12.578 1.00 92.06 306 LEU A N 1
ATOM 2373 C CA . LEU A 1 306 ? -26.069 3.879 13.807 1.00 92.06 306 LEU A CA 1
ATOM 2374 C C . LEU A 1 306 ? -26.027 5.025 14.823 1.00 92.06 306 LEU A C 1
ATOM 2376 O O . LEU A 1 306 ? -25.012 5.698 14.920 1.00 92.06 306 LEU A O 1
ATOM 2380 N N . ALA A 1 307 ? -27.072 5.244 15.620 1.00 95.81 307 ALA A N 1
ATOM 2381 C CA . ALA A 1 307 ? -26.995 6.213 16.718 1.00 95.81 307 ALA A CA 1
ATOM 2382 C C . ALA A 1 307 ? -26.082 5.696 17.846 1.00 95.81 307 ALA A C 1
ATOM 2384 O O . ALA A 1 307 ? -26.013 4.489 18.068 1.00 95.81 307 ALA A O 1
ATOM 2385 N N . ILE A 1 308 ? -25.412 6.607 18.558 1.00 95.69 308 ILE A N 1
ATOM 2386 C CA . ILE A 1 308 ? -24.714 6.313 19.818 1.00 95.69 308 ILE A CA 1
ATOM 2387 C C . ILE A 1 308 ? -25.460 7.053 20.923 1.00 95.69 308 ILE A C 1
ATOM 2389 O O . ILE A 1 308 ? -25.602 8.274 20.848 1.00 95.69 308 ILE A O 1
ATOM 2393 N N . VAL A 1 309 ? -25.933 6.326 21.930 1.00 95.94 309 VAL A N 1
ATOM 2394 C CA . VAL A 1 309 ? -26.688 6.884 23.059 1.00 95.94 309 VAL A CA 1
ATOM 2395 C C . VAL A 1 309 ? -26.181 6.324 24.383 1.00 95.94 309 VAL A C 1
ATOM 2397 O O . VAL A 1 309 ? -25.585 5.249 24.431 1.00 95.94 309 VAL A O 1
ATOM 2400 N N . SER A 1 310 ? -26.432 7.057 25.463 1.00 94.62 310 SER A N 1
ATOM 2401 C CA . SER A 1 310 ? -26.236 6.544 26.817 1.00 94.62 310 SER A CA 1
ATOM 2402 C C . SER A 1 310 ? -27.351 5.553 27.169 1.00 94.62 310 SER A C 1
ATOM 2404 O O . SER A 1 310 ? -28.490 5.710 26.723 1.00 94.62 310 SER A O 1
ATOM 2406 N N . GLU A 1 311 ? -27.036 4.526 27.954 1.00 92.94 311 GLU A N 1
ATOM 2407 C CA . GLU A 1 311 ? -27.955 3.432 28.297 1.00 92.94 311 GLU A CA 1
ATOM 2408 C C . GLU A 1 311 ? -29.245 3.856 29.006 1.00 92.94 311 GLU A C 1
ATOM 2410 O O . GLU A 1 311 ? -30.269 3.192 28.862 1.00 92.94 311 GLU A O 1
ATOM 2415 N N . ASP A 1 312 ? -29.231 4.989 29.704 1.00 92.50 312 ASP A N 1
ATOM 2416 C CA . ASP A 1 312 ? -30.403 5.598 30.341 1.00 92.50 312 ASP A CA 1
ATOM 2417 C C . ASP A 1 312 ? -31.389 6.223 29.338 1.00 92.50 312 ASP A C 1
ATOM 2419 O O . ASP A 1 312 ? -32.556 6.441 29.661 1.00 92.50 312 ASP A O 1
ATOM 2423 N N . THR A 1 313 ? -30.936 6.470 28.109 1.00 93.44 313 THR A N 1
ATOM 2424 C CA . THR A 1 313 ? -31.726 7.037 27.005 1.00 93.44 313 THR A CA 1
ATOM 2425 C C . THR A 1 313 ? -31.880 6.066 25.834 1.00 93.44 313 THR A C 1
ATOM 2427 O O . THR A 1 313 ? -32.322 6.458 24.751 1.00 93.44 313 THR A O 1
ATOM 2430 N N . ALA A 1 314 ? -31.522 4.793 26.037 1.00 89.31 314 ALA A N 1
ATOM 2431 C CA . ALA A 1 314 ? -31.565 3.786 24.991 1.00 89.31 314 ALA A CA 1
ATOM 2432 C C . ALA A 1 314 ? -32.998 3.602 24.447 1.00 89.31 314 ALA A C 1
ATOM 2434 O O . ALA A 1 314 ? -33.933 3.383 25.224 1.00 89.31 314 ALA A O 1
ATOM 2435 N N . PRO A 1 315 ? -33.199 3.673 23.117 1.00 89.69 315 PRO A N 1
ATOM 2436 C CA . PRO A 1 315 ? -34.505 3.434 22.520 1.00 89.69 315 PRO A CA 1
ATOM 2437 C C . PRO A 1 315 ? -34.883 1.950 22.614 1.00 89.69 315 PRO A C 1
ATOM 2439 O O . PRO A 1 315 ? -34.035 1.077 22.788 1.00 89.69 315 PRO A O 1
ATOM 2442 N N . ALA A 1 316 ? -36.165 1.636 22.433 1.00 86.94 316 ALA A N 1
ATOM 2443 C CA . ALA A 1 316 ? -36.580 0.250 22.235 1.00 86.94 316 ALA A CA 1
ATOM 2444 C C . ALA A 1 316 ? -36.038 -0.296 20.898 1.00 86.94 316 ALA A C 1
ATOM 2446 O O . ALA A 1 316 ? -36.025 0.418 19.894 1.00 86.94 316 ALA A O 1
ATOM 2447 N N . GLY A 1 317 ? -35.643 -1.572 20.866 1.00 86.00 317 GLY A N 1
ATOM 2448 C CA . GLY A 1 317 ? -35.198 -2.257 19.648 1.00 86.00 317 GLY A CA 1
ATOM 2449 C C . GLY A 1 317 ? -33.884 -3.014 19.827 1.00 86.00 317 GLY A C 1
ATOM 2450 O O . GLY A 1 317 ? -33.536 -3.422 20.933 1.00 86.00 317 GLY A O 1
ATOM 2451 N N . THR A 1 318 ? -33.169 -3.221 18.720 1.00 88.25 318 THR A N 1
ATOM 2452 C CA . THR A 1 318 ? -31.863 -3.891 18.714 1.00 88.25 318 THR A CA 1
ATOM 2453 C C . THR A 1 318 ? -30.793 -2.952 19.260 1.00 88.25 318 THR A C 1
ATOM 2455 O O . THR A 1 318 ? -30.519 -1.902 18.673 1.00 88.25 318 THR A O 1
ATOM 2458 N N . LEU A 1 319 ? -30.161 -3.343 20.363 1.00 90.50 319 LEU A N 1
ATOM 2459 C CA . LEU A 1 319 ? -29.121 -2.564 21.030 1.00 90.50 319 LEU A CA 1
ATOM 2460 C C . LEU A 1 319 ? -27.773 -3.277 20.945 1.00 90.50 319 LEU A C 1
ATOM 2462 O O . LEU A 1 319 ? -27.703 -4.502 21.025 1.00 90.50 319 LEU A O 1
ATOM 2466 N N . ILE A 1 320 ? -26.708 -2.494 20.795 1.00 90.81 320 ILE A N 1
ATOM 2467 C CA . ILE A 1 320 ? -25.326 -2.969 20.800 1.00 90.81 320 ILE A CA 1
ATOM 2468 C C . ILE A 1 320 ? -24.610 -2.298 21.965 1.00 90.81 320 ILE A C 1
ATOM 2470 O O . ILE A 1 320 ? -24.243 -1.126 21.878 1.00 90.81 320 ILE A O 1
ATOM 2474 N N . SER A 1 321 ? -24.422 -3.032 23.055 1.00 90.12 321 SER A N 1
ATOM 2475 C CA . SER A 1 321 ? -23.655 -2.543 24.199 1.00 90.12 321 SER A CA 1
ATOM 2476 C C . SER A 1 321 ? -22.168 -2.453 23.861 1.00 90.12 321 SER A C 1
ATOM 2478 O O . SER A 1 321 ? -21.571 -3.427 23.403 1.00 90.12 321 SER A O 1
ATOM 2480 N N . VAL A 1 322 ? -21.558 -1.295 24.117 1.00 89.31 322 VAL A N 1
ATOM 2481 C CA . VAL A 1 322 ? -20.111 -1.072 24.011 1.00 89.31 322 VAL A CA 1
ATOM 2482 C C . VAL A 1 322 ? -19.570 -0.691 25.386 1.00 89.31 322 VAL A C 1
ATOM 2484 O O . VAL A 1 322 ? -19.918 0.353 25.931 1.00 89.31 322 VAL A O 1
ATOM 2487 N N . GLY A 1 323 ? -18.694 -1.533 25.938 1.00 82.88 323 GLY A N 1
ATOM 2488 C CA . GLY A 1 323 ? -18.198 -1.414 27.312 1.00 82.88 323 GLY A CA 1
ATOM 2489 C C . GLY A 1 323 ? -19.143 -2.029 28.354 1.00 82.88 323 GLY A C 1
ATOM 2490 O O . GLY A 1 323 ? -20.073 -2.760 28.017 1.00 82.88 323 GLY A O 1
ATOM 2491 N N . HIS A 1 324 ? -18.895 -1.732 29.632 1.00 85.75 324 HIS A N 1
ATOM 2492 C CA . HIS A 1 324 ? -19.626 -2.306 30.771 1.00 85.75 324 HIS A CA 1
ATOM 2493 C C . HIS A 1 324 ? -20.971 -1.594 31.000 1.00 85.75 324 HIS A C 1
ATOM 2495 O O . HIS A 1 324 ? -21.122 -0.827 31.947 1.00 85.75 324 HIS A O 1
ATOM 2501 N N . THR A 1 325 ? -21.932 -1.789 30.097 1.00 87.94 325 THR A N 1
ATOM 2502 C CA . THR A 1 325 ? -23.307 -1.283 30.276 1.00 87.94 325 THR A CA 1
ATOM 2503 C C . THR A 1 325 ? -24.072 -2.154 31.273 1.00 87.94 325 THR A C 1
ATOM 2505 O O . THR A 1 325 ? -23.972 -3.382 31.200 1.00 87.94 325 THR A O 1
ATOM 2508 N N . GLU A 1 326 ? -24.935 -1.563 32.094 1.00 88.00 326 GLU A N 1
ATOM 2509 C CA . GLU A 1 326 ? -25.879 -2.302 32.937 1.00 88.00 326 GLU A CA 1
ATOM 2510 C C . GLU A 1 326 ? -26.815 -3.188 32.103 1.00 88.00 326 GLU A C 1
ATOM 2512 O O . GLU A 1 326 ? -27.221 -4.257 32.556 1.00 88.00 326 GLU A O 1
ATOM 2517 N N . LEU A 1 327 ? -27.153 -2.770 30.876 1.00 85.44 327 LEU A N 1
ATOM 2518 C CA . LEU A 1 327 ? -27.967 -3.563 29.947 1.00 85.44 327 LEU A CA 1
ATOM 2519 C C . LEU A 1 327 ? -27.323 -4.920 29.627 1.00 85.44 327 LEU A C 1
ATOM 2521 O O . LEU A 1 327 ? -28.008 -5.942 29.659 1.00 85.44 327 LEU A O 1
ATOM 2525 N N . ALA A 1 328 ? -26.012 -4.936 29.368 1.00 83.25 328 ALA A N 1
ATOM 2526 C CA . ALA A 1 328 ? -25.255 -6.166 29.132 1.00 83.25 328 ALA A CA 1
ATOM 2527 C C . ALA A 1 328 ? -25.209 -7.039 30.394 1.00 83.25 328 ALA A C 1
ATOM 2529 O O . ALA A 1 328 ? -25.521 -8.228 30.328 1.00 83.25 328 ALA A O 1
ATOM 2530 N N . THR A 1 329 ? -24.947 -6.434 31.558 1.00 82.44 329 THR A N 1
ATOM 2531 C CA . THR A 1 329 ? -24.945 -7.141 32.847 1.00 82.44 329 THR A CA 1
ATOM 2532 C C . THR A 1 329 ? -26.301 -7.785 33.147 1.00 82.44 329 THR A C 1
ATOM 2534 O O . THR A 1 329 ? -26.361 -8.952 33.529 1.00 82.44 329 THR A O 1
ATOM 2537 N N . ARG A 1 330 ? -27.415 -7.073 32.922 1.00 82.81 330 ARG A N 1
ATOM 2538 C CA . ARG A 1 330 ? -28.779 -7.611 33.099 1.00 82.81 330 ARG A CA 1
ATOM 2539 C C . ARG A 1 330 ? -29.100 -8.742 32.123 1.00 82.81 330 ARG A C 1
ATOM 2541 O O . ARG A 1 330 ? -29.889 -9.619 32.461 1.00 82.81 330 ARG A O 1
ATOM 2548 N N . ALA A 1 331 ? -28.495 -8.731 30.938 1.00 80.19 331 ALA A N 1
ATOM 2549 C CA . ALA A 1 331 ? -28.595 -9.813 29.962 1.00 80.19 331 ALA A CA 1
ATOM 2550 C C . ALA A 1 331 ? -27.681 -11.013 30.288 1.00 80.19 331 ALA A C 1
ATOM 2552 O O . ALA A 1 331 ? -27.654 -11.978 29.526 1.00 80.19 331 ALA A O 1
ATOM 2553 N N . GLY A 1 332 ? -26.944 -10.972 31.406 1.00 79.62 332 GLY A N 1
ATOM 2554 C CA . GLY A 1 332 ? -26.015 -12.026 31.816 1.00 79.62 332 GLY A CA 1
ATOM 2555 C C . GLY A 1 332 ? -24.717 -12.049 31.009 1.00 79.62 332 GLY A C 1
ATOM 2556 O O . GLY A 1 332 ? -24.017 -13.059 31.023 1.00 79.62 332 GLY A O 1
ATOM 2557 N N . VAL A 1 333 ? -24.406 -10.966 30.291 1.00 75.50 333 VAL A N 1
ATOM 2558 C CA . VAL A 1 333 ? -23.146 -10.803 29.565 1.00 75.50 333 VAL A CA 1
ATOM 2559 C C . VAL A 1 333 ? -22.163 -10.092 30.486 1.00 75.50 333 VAL A C 1
ATOM 2561 O O . VAL A 1 333 ? -22.319 -8.906 30.782 1.00 75.50 333 VAL A O 1
ATOM 2564 N N . ASP A 1 334 ? -21.168 -10.842 30.949 1.00 68.50 334 ASP A N 1
ATOM 2565 C CA . ASP A 1 334 ? -20.015 -10.299 31.655 1.00 68.50 334 ASP A CA 1
ATOM 2566 C C . ASP A 1 334 ? -18.996 -9.784 30.628 1.00 68.50 334 ASP A C 1
ATOM 2568 O O . ASP A 1 334 ? -18.733 -10.440 29.622 1.00 68.50 334 ASP A O 1
ATOM 2572 N N . ALA A 1 335 ? -18.485 -8.578 30.852 1.00 63.19 335 ALA A N 1
ATOM 2573 C CA . ALA A 1 335 ? -17.504 -7.920 29.995 1.00 63.19 335 ALA A CA 1
ATOM 2574 C C . ALA A 1 335 ? -16.106 -7.891 30.638 1.00 63.19 335 ALA A C 1
ATOM 2576 O O . ALA A 1 335 ? -15.170 -7.357 30.042 1.00 63.19 335 ALA A O 1
ATOM 2577 N N . ASP A 1 336 ? -15.944 -8.455 31.838 1.00 65.88 336 ASP A N 1
ATOM 2578 C CA . ASP A 1 336 ? -14.689 -8.448 32.596 1.00 65.88 336 ASP A CA 1
ATOM 2579 C C . ASP A 1 336 ? -13.610 -9.360 31.981 1.00 65.88 336 ASP A C 1
ATOM 2581 O O . ASP A 1 336 ? -12.418 -9.193 32.257 1.00 65.88 336 ASP A O 1
ATOM 2585 N N . ASP A 1 337 ? -13.995 -10.290 31.101 1.00 56.91 337 ASP A N 1
ATOM 2586 C CA . ASP A 1 337 ? -13.088 -11.151 30.336 1.00 56.91 337 ASP A CA 1
ATOM 2587 C C . ASP A 1 337 ? -12.721 -10.590 28.946 1.00 56.91 337 ASP A C 1
ATOM 2589 O O . ASP A 1 337 ? -11.885 -11.178 28.240 1.00 56.91 337 ASP A O 1
ATOM 2593 N N . LEU A 1 338 ? -13.274 -9.429 28.563 1.00 54.31 338 LEU A N 1
ATOM 2594 C CA . LEU A 1 338 ? -12.902 -8.733 27.335 1.00 54.31 338 LEU A CA 1
ATOM 2595 C C . LEU A 1 338 ? -11.451 -8.257 27.446 1.00 54.31 338 LEU A C 1
ATOM 2597 O O . LEU A 1 338 ? -11.111 -7.277 28.111 1.00 54.31 338 LEU A O 1
ATOM 2601 N N . LYS A 1 339 ? -10.559 -8.980 26.767 1.00 45.81 339 LYS A N 1
ATOM 2602 C CA . LYS A 1 339 ? -9.147 -8.613 26.675 1.00 45.81 339 LYS A CA 1
ATOM 2603 C C . LYS A 1 339 ? -9.006 -7.286 25.936 1.00 45.81 339 LYS A C 1
ATOM 2605 O O . LYS A 1 339 ? -9.404 -7.170 24.781 1.00 45.81 339 LYS A O 1
ATOM 2610 N N . TRP A 1 340 ? -8.363 -6.327 26.596 1.00 49.19 340 TRP A N 1
ATOM 2611 C CA . TRP A 1 340 ? -7.887 -5.088 25.989 1.00 49.19 340 TRP A CA 1
ATOM 2612 C C . TRP A 1 340 ? -7.023 -5.395 24.757 1.00 49.19 340 TRP A C 1
ATOM 2614 O O . TRP A 1 340 ? -6.078 -6.181 24.843 1.00 49.19 340 TRP A O 1
ATOM 2624 N N . ASP A 1 341 ? -7.309 -4.748 23.629 1.00 46.84 341 ASP A N 1
ATOM 2625 C CA . ASP A 1 341 ? -6.581 -4.894 22.360 1.00 46.84 341 ASP A CA 1
ATOM 2626 C C . ASP A 1 341 ? -5.266 -4.089 22.304 1.00 46.84 341 ASP A C 1
ATOM 2628 O O . ASP A 1 341 ? -4.584 -4.067 21.282 1.00 46.84 341 ASP A O 1
ATOM 2632 N N . GLY A 1 342 ? -4.826 -3.535 23.439 1.00 39.03 342 GLY A N 1
ATOM 2633 C CA . GLY A 1 342 ? -3.424 -3.174 23.648 1.00 39.03 342 GLY A CA 1
ATOM 2634 C C . GLY A 1 342 ? -2.994 -1.798 23.137 1.00 39.03 342 GLY A C 1
ATOM 2635 O O . GLY A 1 342 ? -1.809 -1.614 22.869 1.00 39.03 342 GLY A O 1
ATOM 2636 N N . GLY A 1 343 ? -3.895 -0.817 23.064 1.00 37.78 343 GLY A N 1
ATOM 2637 C CA . GLY A 1 343 ? -3.502 0.591 22.950 1.00 37.78 343 GLY A CA 1
ATOM 2638 C C . GLY A 1 343 ? -2.913 1.111 24.267 1.00 37.78 343 GLY A C 1
ATOM 2639 O O . GLY A 1 343 ? -3.661 1.534 25.148 1.00 37.78 343 GLY A O 1
ATOM 2640 N N . ARG A 1 344 ? -1.587 1.046 24.424 1.00 31.06 344 ARG A N 1
ATOM 2641 C CA . ARG A 1 344 ? -0.836 1.822 25.422 1.00 31.06 344 ARG A CA 1
ATOM 2642 C C . ARG A 1 344 ? 0.003 2.882 24.739 1.00 31.06 344 ARG A C 1
ATOM 2644 O O . ARG A 1 344 ? 0.627 2.534 23.712 1.00 31.06 344 ARG A O 1
#

Secondary structure (DSSP, 8-state):
------------PPP-----TTEEEEE---TT-SSEE--TTSS---EEEES-EEEEETTEEEEEEESSS-EEEEPP-GGG--SSEEEEEEEEESSSS-EEEEEEEETTEEEEEEEE-TTSS-EEEEEE-TTSS-EEEEE--S---TTS-EEEEEEE-SSEEEEEETTEEEEEEE-SSPPPTTS-SS---S-PEEESEEEETTEEEE-EEEEEEEEEESS---HHHHHHHHHH--TTS-TTTS--S--TTT----------SSPPP--EETTEE-EEEEE-TT--HHHHHHHHHHHHHHHHHHS---EEEEGGGPPSSEEEE-SS-HHHHHTT---TT-------

Radius of gyration: 22.9 Å; Cα contacts (8 Å, |Δi|>4): 769; chains: 1; bounding box: 63×53×59 Å

Nearest PDB structures (foldseek):
  8qft-assembly1_A  TM=7.529E-01  e=4.766E-11  Clostridium botulinum
  6er3-assembly1_B  TM=7.380E-01  e=7.361E-08  Mediterraneibacter gnavus ATCC 29149
  5nld-assembly1_B  TM=5.819E-01  e=3.103E-03  Gallus gallus
  2ymz-assembly2_C  TM=5.028E-01  e=1.012E-03  Gallus gallus
  2zgt-assembly1_A  TM=4.513E-01  e=1.577E-02  Cyclocybe aegerita

Sequence (344 aa):
MAVAMIGLLMYAPAMPAADDANEMFRYSFNKSSVETIADESGNGLNGSIHGAQPVKSGDGYALAFDGENDYLEVPDHPGLRGQQFTFELWMKPTAAKSHLIARKFSAGRSSYMMHVGSDGSHIYCCVLDPDRSTEHWTTTRNQPLLDRWVHVAFTCDGHWVRLYIDGKLATFAPLGKLPHADERIIPYVDNPINVGRSFYLTKWRYFTGLIAEVRGFSQALNPQEIGAHYAAGHPAVPDSKRPTAISKKQIKPLPRIAVGDGPSIELTAGGKPRATIVIPRDAKHWTGEAARWLQHYVELATGAKLAIVSEDTAPAGTLISVGHTELATRAGVDADDLKWDGGR